Protein 6UNV (pdb70)

Foldseek 3Di:
DDDDDVRVVVLLQQLLQQLLQQAVCLAPDDFFAWGDFPPCSHVVRSVQGKTFRDWHAQFQVTWGGTWIAGPSQFAIETETEADPCVVVVQVPFAAWDCDVVLHPTWGVLVRSCVRCPPVVVVSVVVVCVVPVPGAYEYEHEQSRLSNRLVSVSNPVVPQAQYEYRYELYAFIAALVVQVDSQDDPRYYYEAEYEAQRCRNCPPPVVVGTWHHDFYFAFDDAAPDAGDPVRTDTRHDGRDCDHNVVHDDDHPVSRSCDDNHRSNDND

Sequence (266 aa):
RDVSQDLFDQLNLFEQYSAAAYCSANNEASAGTAISCSAGNCPLVQQAGATILYSFNNIGGDVTGFLALDSTNQLIVLSFRGSETLENWIADLADLVDASAICCEAHGFLSSWNSVASTLTSKISSAVNEHPSYKLVFTGHSLGAALATLGAVSLRESGYNIDLYNYGCPRVGNTALADFITTQSGGTNYRVTHSDDPVPKLPPRSFGYSQPSPEYWITSGNNVTVQPSDIEVIEGVDSTAGNDGTPAGLDIDAHRWYFGPISACS

Radius of gyration: 16.7 Å; Cα contacts (8 Å, |Δi|>4): 641; chains: 1; bounding box: 41×43×42 Å

Structure (mmCIF, N/CA/C/O backbone):
data_6UNV
#
_entry.id   6UNV
#
_cell.length_a   91.000
_cell.length_b   91.000
_cell.length_c   116.000
_cell.angle_alpha   90.000
_cell.angle_beta   90.000
_cell.angle_gamma   90.000
#
_symmetry.space_group_name_H-M   'I 41 2 2'
#
loop_
_atom_site.group_PDB
_atom_site.id
_atom_site.type_symbol
_atom_site.label_atom_id
_atom_site.label_alt_id
_atom_site.label_comp_id
_atom_site.label_asym_id
_atom_site.label_entity_id
_atom_site.label_seq_id
_atom_site.pdbx_PDB_ins_code
_atom_site.Cartn_x
_atom_site.Cartn_y
_atom_site.Cartn_z
_atom_site.occupancy
_atom_site.B_iso_or_equiv
_atom_site.auth_seq_id
_atom_site.auth_comp_id
_atom_site.auth_asym_id
_atom_site.auth_atom_id
_atom_site.pdbx_PDB_model_num
ATOM 1 N N . ARG A 1 31 ? -15.479 -20.962 -27.408 1.00 100.75 31 ARG A N 1
ATOM 2 C CA . ARG A 1 31 ? -16.005 -21.705 -28.547 1.00 105.92 31 ARG A CA 1
ATOM 3 C C . ARG A 1 31 ? -15.699 -23.195 -28.427 1.00 104.78 31 ARG A C 1
ATOM 4 O O . ARG A 1 31 ? -16.583 -24.036 -28.594 1.00 109.31 31 ARG A O 1
ATOM 12 N N . ASP A 1 32 ? -14.441 -23.515 -28.137 1.00 110.67 32 ASP A N 1
ATOM 13 C CA . ASP A 1 32 ? -13.966 -24.895 -28.055 1.00 109.35 32 ASP A CA 1
ATOM 14 C C . ASP A 1 32 ? -13.499 -25.155 -26.626 1.00 104.05 32 ASP A C 1
ATOM 15 O O . ASP A 1 32 ? -12.313 -25.030 -26.313 1.00 99.18 32 ASP A O 1
ATOM 20 N N . VAL A 1 33 ? -14.442 -25.518 -25.757 1.00 105.30 33 VAL A N 1
ATOM 21 C CA . VAL A 1 33 ? -14.137 -25.826 -24.362 1.00 101.14 33 VAL A CA 1
ATOM 22 C C . VAL A 1 33 ? -15.273 -26.654 -23.772 1.00 104.68 33 VAL A C 1
ATOM 23 O O . VAL A 1 33 ? -16.453 -26.342 -23.967 1.00 109.82 33 VAL A O 1
ATOM 27 N N . SER A 1 34 ? -14.924 -27.720 -23.058 1.00 101.64 34 SER A N 1
ATOM 28 C CA . SER A 1 34 ? -15.908 -28.624 -22.487 1.00 105.10 34 SER A CA 1
ATOM 29 C C . SER A 1 34 ? -16.252 -28.218 -21.056 1.00 103.37 34 SER A C 1
ATOM 30 O O . SER A 1 34 ? -15.626 -27.341 -20.458 1.00 99.13 34 SER A O 1
ATOM 33 N N . GLN A 1 35 ? -17.272 -28.883 -20.506 1.00 103.07 35 GLN A N 1
ATOM 34 C CA . GLN A 1 35 ? -17.701 -28.590 -19.142 1.00 102.44 35 GLN A CA 1
ATOM 35 C C . GLN A 1 35 ? -16.699 -29.111 -18.119 1.00 96.93 35 GLN A C 1
ATOM 36 O O . GLN A 1 35 ? -16.359 -28.407 -17.162 1.00 93.69 35 GLN A O 1
ATOM 42 N N . ASP A 1 36 ? -16.216 -30.342 -18.304 1.00 103.69 36 ASP A N 1
ATOM 43 C CA . ASP A 1 36 ? -15.273 -30.913 -17.347 1.00 98.88 36 ASP A CA 1
ATOM 44 C C . ASP A 1 36 ? -13.942 -30.170 -17.368 1.00 93.05 36 ASP A C 1
ATOM 45 O O . ASP A 1 36 ? -13.324 -29.966 -16.318 1.00 89.36 36 ASP A O 1
ATOM 50 N N . LEU A 1 37 ? -13.490 -29.742 -18.549 1.00 93.77 37 LEU A N 1
ATOM 51 C CA . LEU A 1 37 ? -12.263 -28.953 -18.621 1.00 89.00 37 LEU A CA 1
ATOM 52 C C . LEU A 1 37 ? -12.452 -27.588 -17.969 1.00 87.92 37 LEU A C 1
ATOM 53 O O . LEU A 1 37 ? -11.537 -27.070 -17.317 1.00 83.98 37 LEU A O 1
ATOM 58 N N . PHE A 1 38 ? -13.635 -26.992 -18.134 1.00 88.14 38 PHE A N 1
ATOM 59 C CA . PHE A 1 38 ? -13.955 -25.752 -17.433 1.00 88.03 38 PHE A CA 1
ATOM 60 C C . PHE A 1 38 ? -13.914 -25.950 -15.922 1.00 86.29 38 PHE A C 1
ATOM 61 O O . PHE A 1 38 ? -13.399 -25.099 -15.185 1.00 83.77 38 PHE A O 1
ATOM 69 N N . ASP A 1 39 ? -14.449 -27.076 -15.443 1.00 87.23 39 ASP A N 1
ATOM 70 C CA . ASP A 1 39 ? -14.407 -27.367 -14.015 1.00 86.06 39 ASP A CA 1
ATOM 71 C C . ASP A 1 39 ? -12.975 -27.577 -13.536 1.00 80.58 39 ASP A C 1
ATOM 72 O O . ASP A 1 39 ? -12.624 -27.176 -12.422 1.00 78.78 39 ASP A O 1
ATOM 77 N N . GLN A 1 40 ? -12.133 -28.201 -14.364 1.00 79.41 40 GLN A N 1
ATOM 78 C CA . GLN A 1 40 ? -10.721 -28.344 -14.015 1.00 74.86 40 GLN A CA 1
ATOM 79 C C . GLN A 1 40 ? -10.045 -26.981 -13.905 1.00 72.77 40 GLN A C 1
ATOM 80 O O . GLN A 1 40 ? -9.263 -26.734 -12.975 1.00 70.38 40 GLN A O 1
ATOM 86 N N . LEU A 1 41 ? -10.331 -26.087 -14.855 1.00 70.40 41 LEU A N 1
ATOM 87 C CA . LEU A 1 41 ? -9.781 -24.737 -14.797 1.00 69.10 41 LEU A CA 1
ATOM 88 C C . LEU A 1 41 ? -10.217 -24.020 -13.526 1.00 69.98 41 LEU A C 1
ATOM 89 O O . LEU A 1 41 ? -9.407 -23.356 -12.869 1.00 68.13 41 LEU A O 1
ATOM 94 N N . ASN A 1 42 ? -11.496 -24.146 -13.162 1.00 70.32 42 ASN A N 1
ATOM 95 C CA . ASN A 1 42 ? -11.979 -23.525 -11.932 1.00 71.92 42 ASN A CA 1
ATOM 96 C C . ASN A 1 42 ? -11.307 -24.131 -10.705 1.00 69.76 42 ASN A C 1
ATOM 97 O O . ASN A 1 42 ? -10.958 -23.415 -9.759 1.00 70.59 42 ASN A O 1
ATOM 102 N N . LEU A 1 43 ? -11.117 -25.453 -10.704 1.00 68.20 43 LEU A N 1
ATOM 103 C CA . LEU A 1 43 ? -10.450 -26.113 -9.587 1.00 67.36 43 LEU A CA 1
ATOM 104 C C . LEU A 1 43 ? -9.035 -25.585 -9.402 1.00 65.70 43 LEU A C 1
ATOM 105 O O . LEU A 1 43 ? -8.614 -25.287 -8.278 1.00 68.21 43 LEU A O 1
ATOM 110 N N . PHE A 1 44 ? -8.285 -25.450 -10.493 1.00 64.38 44 PHE A N 1
ATOM 111 C CA . PHE A 1 44 ? -6.906 -24.997 -10.348 1.00 63.03 44 PHE A CA 1
ATOM 112 C C . PHE A 1 44 ? -6.817 -23.498 -10.076 1.00 64.83 44 PHE A C 1
ATOM 113 O O . PHE A 1 44 ? -5.886 -23.053 -9.392 1.00 65.70 44 PHE A O 1
ATOM 121 N N . GLU A 1 45 ? -7.783 -22.706 -10.551 1.00 58.77 45 GLU A N 1
ATOM 122 C CA . GLU A 1 45 ? -7.814 -21.308 -10.136 1.00 61.22 45 GLU A CA 1
ATOM 123 C C . GLU A 1 45 ? -8.131 -21.189 -8.651 1.00 65.99 45 GLU A C 1
ATOM 124 O O . GLU A 1 45 ? -7.595 -20.305 -7.975 1.00 68.40 45 GLU A O 1
ATOM 130 N N . GLN A 1 46 ? -8.972 -22.080 -8.118 1.00 62.36 46 GLN A N 1
ATOM 131 C CA . GLN A 1 46 ? -9.237 -22.062 -6.684 1.00 67.44 46 GLN A CA 1
ATOM 132 C C . GLN A 1 46 ? -8.038 -22.561 -5.892 1.00 68.03 46 GLN A C 1
ATOM 133 O O . GLN A 1 46 ? -7.820 -22.119 -4.762 1.00 71.72 46 GLN A O 1
ATOM 139 N N . TYR A 1 47 ? -7.246 -23.466 -6.468 1.00 65.01 47 TYR A N 1
ATOM 140 C CA . TYR A 1 47 ? -5.955 -23.805 -5.873 1.00 64.31 47 TYR A CA 1
ATOM 141 C C . TYR A 1 47 ? -5.057 -22.574 -5.787 1.00 63.68 47 TYR A C 1
ATOM 142 O O . TYR A 1 47 ? -4.480 -22.277 -4.732 1.00 65.46 47 TYR A O 1
ATOM 151 N N . SER A 1 48 ? -4.931 -21.844 -6.899 1.00 63.85 48 SER A N 1
ATOM 152 C CA . SER A 1 48 ? -4.111 -20.636 -6.907 1.00 63.60 48 SER A CA 1
ATOM 153 C C . SER A 1 48 ? -4.636 -19.592 -5.928 1.00 68.67 48 SER A C 1
ATOM 154 O O . SER A 1 48 ? -3.850 -18.841 -5.339 1.00 69.73 48 SER A O 1
ATOM 157 N N . ALA A 1 49 ? -5.957 -19.526 -5.749 1.00 64.92 49 ALA A N 1
ATOM 158 C CA . ALA A 1 49 ? -6.531 -18.619 -4.760 1.00 70.02 49 ALA A CA 1
ATOM 159 C C . ALA A 1 49 ? -6.233 -19.088 -3.341 1.00 72.94 49 ALA A C 1
ATOM 160 O O . ALA A 1 49 ? -5.970 -18.269 -2.453 1.00 76.01 49 ALA A O 1
ATOM 162 N N . ALA A 1 50 ? -6.274 -20.401 -3.106 1.00 68.96 50 ALA A N 1
ATOM 163 C CA . ALA A 1 50 ? -5.918 -20.936 -1.797 1.00 70.18 50 ALA A CA 1
ATOM 164 C C . ALA A 1 50 ? -4.454 -20.691 -1.478 1.00 68.90 50 ALA A C 1
ATOM 165 O O . ALA A 1 50 ? -4.073 -20.656 -0.303 1.00 71.13 50 ALA A O 1
ATOM 167 N N . ALA A 1 51 ? -3.620 -20.523 -2.505 1.00 67.28 51 ALA A N 1
ATOM 168 C CA . ALA A 1 51 ? -2.242 -20.111 -2.266 1.00 65.89 51 ALA A CA 1
ATOM 169 C C . ALA A 1 51 ? -2.160 -18.741 -1.601 1.00 69.96 51 ALA A C 1
ATOM 170 O O . ALA A 1 51 ? -1.138 -18.427 -0.982 1.00 69.68 51 ALA A O 1
ATOM 172 N N . TYR A 1 52 ? -3.214 -17.924 -1.702 1.00 70.31 52 TYR A N 1
ATOM 173 C CA . TYR A 1 52 ? -3.211 -16.612 -1.063 1.00 73.27 52 TYR A CA 1
ATOM 174 C C . TYR A 1 52 ? -3.574 -16.682 0.415 1.00 76.53 52 TYR A C 1
ATOM 175 O O . TYR A 1 52 ? -3.122 -15.838 1.196 1.00 77.65 52 TYR A O 1
ATOM 184 N N . CYS A 1 53 ? -4.382 -17.663 0.812 1.00 73.97 53 CYS A N 1
ATOM 185 C CA . CYS A 1 53 ? -4.816 -17.773 2.200 1.00 77.19 53 CYS A CA 1
ATOM 186 C C . CYS A 1 53 ? -3.621 -17.960 3.125 1.00 76.47 53 CYS A C 1
ATOM 187 O O . CYS A 1 53 ? -2.870 -18.932 2.997 1.00 73.89 53 CYS A O 1
ATOM 190 N N . SER A 1 54 ? -3.449 -17.024 4.064 1.00 80.50 54 SER A N 1
ATOM 191 C CA . SER A 1 54 ? -2.352 -17.116 5.021 1.00 82.12 54 SER A CA 1
ATOM 192 C C . SER A 1 54 ? -2.481 -18.332 5.928 1.00 82.12 54 SER A C 1
ATOM 193 O O . SER A 1 54 ? -1.477 -18.778 6.495 1.00 82.26 54 SER A O 1
ATOM 196 N N . ALA A 1 55 ? -3.691 -18.874 6.083 1.00 82.19 55 ALA A N 1
ATOM 197 C CA . ALA A 1 55 ? -3.854 -20.105 6.848 1.00 82.86 55 ALA A CA 1
ATOM 198 C C . ALA A 1 55 ? -3.264 -21.295 6.104 1.00 78.90 55 ALA A C 1
ATOM 199 O O . ALA A 1 55 ? -2.676 -22.191 6.721 1.00 78.13 55 ALA A O 1
ATOM 201 N N . ASN A 1 56 ? -3.410 -21.322 4.777 1.00 82.95 56 ASN A N 1
ATOM 202 C CA . ASN A 1 56 ? -2.823 -22.383 3.968 1.00 79.22 56 ASN A CA 1
ATOM 203 C C . ASN A 1 56 ? -1.320 -22.220 3.784 1.00 75.46 56 ASN A C 1
ATOM 204 O O . ASN A 1 56 ? -0.648 -23.185 3.406 1.00 71.85 56 ASN A O 1
ATOM 209 N N . ASN A 1 57 ? -0.781 -21.029 4.036 1.00 83.52 57 ASN A N 1
ATOM 210 C CA . ASN A 1 57 ? 0.652 -20.790 3.942 1.00 80.54 57 ASN A CA 1
ATOM 211 C C . ASN A 1 57 ? 1.307 -20.991 5.302 1.00 82.30 57 ASN A C 1
ATOM 212 O O . ASN A 1 57 ? 0.753 -20.604 6.335 1.00 86.10 57 ASN A O 1
ATOM 217 N N . GLU A 1 58 ? 2.494 -21.602 5.289 1.00 85.65 58 GLU A N 1
ATOM 218 C CA . GLU A 1 58 ? 3.248 -21.925 6.502 1.00 87.35 58 GLU A CA 1
ATOM 219 C C . GLU A 1 58 ? 2.416 -22.754 7.481 1.00 89.55 58 GLU A C 1
ATOM 220 O O . GLU A 1 58 ? 2.604 -22.677 8.697 1.00 92.53 58 GLU A O 1
ATOM 226 N N . ALA A 1 59 ? 1.493 -23.556 6.958 1.00 84.42 59 ALA A N 1
ATOM 227 C CA . ALA A 1 59 ? 0.675 -24.436 7.777 1.00 86.36 59 ALA A CA 1
ATOM 228 C C . ALA A 1 59 ? 1.386 -25.764 8.000 1.00 84.00 59 ALA A C 1
ATOM 229 O O . ALA A 1 59 ? 2.141 -26.237 7.146 1.00 80.21 59 ALA A O 1
ATOM 231 N N . SER A 1 60 ? 1.136 -26.364 9.162 1.00 80.62 60 SER A N 1
ATOM 232 C CA . SER A 1 60 ? 1.752 -27.645 9.478 1.00 78.90 60 SER A CA 1
ATOM 233 C C . SER A 1 60 ? 1.258 -28.720 8.519 1.00 76.00 60 SER A C 1
ATOM 234 O O . SER A 1 60 ? 0.075 -28.773 8.171 1.00 77.15 60 SER A O 1
ATOM 237 N N . ALA A 1 61 ? 2.183 -29.573 8.083 1.00 72.83 61 ALA A N 1
ATOM 238 C CA . ALA A 1 61 ? 1.845 -30.631 7.142 1.00 69.65 61 ALA A CA 1
ATOM 239 C C . ALA A 1 61 ? 0.832 -31.592 7.752 1.00 72.00 61 ALA A C 1
ATOM 240 O O . ALA A 1 61 ? 0.960 -32.009 8.907 1.00 74.19 61 ALA A O 1
ATOM 242 N N . GLY A 1 62 ? -0.181 -31.943 6.964 1.00 65.86 62 GLY A N 1
ATOM 243 C CA . GLY A 1 62 ? -1.273 -32.783 7.406 1.00 67.32 62 GLY A CA 1
ATOM 244 C C . GLY A 1 62 ? -2.586 -32.050 7.566 1.00 69.07 62 GLY A C 1
ATOM 245 O O . GLY A 1 62 ? -3.641 -32.696 7.607 1.00 70.14 62 GLY A O 1
ATOM 246 N N . THR A 1 63 ? -2.553 -30.724 7.656 1.00 73.15 63 THR A N 1
ATOM 247 C CA . THR A 1 63 ? -3.770 -29.938 7.787 1.00 76.43 63 THR A CA 1
ATOM 248 C C . THR A 1 63 ? -4.458 -29.792 6.436 1.00 75.30 63 THR A C 1
ATOM 249 O O . THR A 1 63 ? -3.802 -29.638 5.402 1.00 72.31 63 THR A O 1
ATOM 253 N N . ALA A 1 64 ? -5.787 -29.843 6.450 1.00 75.71 64 ALA A N 1
ATOM 254 C CA . ALA A 1 64 ? -6.556 -29.727 5.223 1.00 74.91 64 ALA A CA 1
ATOM 255 C C . ALA A 1 64 ? -6.536 -28.287 4.713 1.00 76.26 64 ALA A C 1
ATOM 256 O O . ALA A 1 64 ? -6.168 -27.347 5.424 1.00 78.32 64 ALA A O 1
ATOM 258 N N . ILE A 1 65 ? -6.946 -28.120 3.459 1.00 77.35 65 ILE A N 1
ATOM 259 C CA . ILE A 1 65 ? -6.965 -26.814 2.811 1.00 78.14 65 ILE A CA 1
ATOM 260 C C . ILE A 1 65 ? -8.284 -26.122 3.125 1.00 83.02 65 ILE A C 1
ATOM 261 O O . ILE A 1 65 ? -9.362 -26.684 2.901 1.00 84.44 65 ILE A O 1
ATOM 266 N N . SER A 1 66 ? -8.198 -24.897 3.639 1.00 84.86 66 SER A N 1
ATOM 267 C CA . SER A 1 66 ? -9.366 -24.087 3.948 1.00 89.62 66 SER A CA 1
ATOM 268 C C . SER A 1 66 ? -9.178 -22.694 3.366 1.00 89.40 66 SER A C 1
ATOM 269 O O . SER A 1 66 ? -8.058 -22.175 3.327 1.00 86.98 66 SER A O 1
ATOM 272 N N . CYS A 1 67 ? -10.275 -22.094 2.910 1.00 91.85 67 CYS A N 1
ATOM 273 C CA . CYS A 1 67 ? -10.255 -20.764 2.319 1.00 91.29 67 CYS A CA 1
ATOM 274 C C . CYS A 1 67 ? -11.217 -19.852 3.063 1.00 95.63 67 CYS A C 1
ATOM 275 O O . CYS A 1 67 ? -12.397 -20.183 3.221 1.00 97.68 67 CYS A O 1
ATOM 278 N N . SER A 1 68 ? -10.710 -18.707 3.512 1.00 88.44 68 SER A N 1
ATOM 279 C CA . SER A 1 68 ? -11.570 -17.688 4.096 1.00 94.23 68 SER A CA 1
ATOM 280 C C . SER A 1 68 ? -12.472 -17.092 3.023 1.00 95.26 68 SER A C 1
ATOM 281 O O . SER A 1 68 ? -12.050 -16.881 1.882 1.00 91.69 68 SER A O 1
ATOM 284 N N . ALA A 1 69 ? -13.723 -16.823 3.401 1.00 108.96 69 ALA A N 1
ATOM 285 C CA . ALA A 1 69 ? -14.751 -16.347 2.472 1.00 107.20 69 ALA A CA 1
ATOM 286 C C . ALA A 1 69 ? -14.924 -17.309 1.300 1.00 103.40 69 ALA A C 1
ATOM 287 O O . ALA A 1 69 ? -15.028 -16.889 0.146 1.00 100.23 69 ALA A O 1
ATOM 289 N N . GLY A 1 70 ? -14.948 -18.608 1.602 1.00 100.81 70 GLY A N 1
ATOM 290 C CA . GLY A 1 70 ? -15.137 -19.647 0.605 1.00 97.09 70 GLY A CA 1
ATOM 291 C C . GLY A 1 70 ? -14.409 -19.386 -0.696 1.00 93.37 70 GLY A C 1
ATOM 292 O O . GLY A 1 70 ? -14.997 -19.484 -1.777 1.00 89.85 70 GLY A O 1
ATOM 293 N N . ASN A 1 71 ? -13.131 -19.014 -0.599 1.00 92.71 71 ASN A N 1
ATOM 294 C CA . ASN A 1 71 ? -12.371 -18.667 -1.792 1.00 88.76 71 ASN A CA 1
ATOM 295 C C . ASN A 1 71 ? -12.043 -19.889 -2.637 1.00 84.68 71 ASN A C 1
ATOM 296 O O . ASN A 1 71 ? -11.698 -19.738 -3.814 1.00 80.30 71 ASN A O 1
ATOM 301 N N . CYS A 1 72 ? -12.153 -21.090 -2.072 1.00 82.29 72 CYS A N 1
ATOM 302 C CA . CYS A 1 72 ? -11.856 -22.300 -2.824 1.00 78.26 72 CYS A CA 1
ATOM 303 C C . CYS A 1 72 ? -12.692 -23.482 -2.339 1.00 80.35 72 CYS A C 1
ATOM 304 O O . CYS A 1 72 ? -12.133 -24.517 -1.954 1.00 78.63 72 CYS A O 1
ATOM 307 N N . PRO A 1 73 ? -14.027 -23.393 -2.368 1.00 87.64 73 PRO A N 1
ATOM 308 C CA . PRO A 1 73 ? -14.835 -24.499 -1.832 1.00 87.79 73 PRO A CA 1
ATOM 309 C C . PRO A 1 73 ? -14.770 -25.763 -2.671 1.00 82.79 73 PRO A C 1
ATOM 310 O O . PRO A 1 73 ? -15.139 -26.834 -2.172 1.00 82.67 73 PRO A O 1
ATOM 314 N N . LEU A 1 74 ? -14.308 -25.680 -3.921 1.00 80.09 74 LEU A N 1
ATOM 315 C CA . LEU A 1 74 ? -14.238 -26.862 -4.772 1.00 78.65 74 LEU A CA 1
ATOM 316 C C . LEU A 1 74 ? -13.075 -27.771 -4.397 1.00 74.69 74 LEU A C 1
ATOM 317 O O . LEU A 1 74 ? -13.135 -28.981 -4.647 1.00 74.60 74 LEU A O 1
ATOM 322 N N . VAL A 1 75 ? -12.016 -27.219 -3.808 1.00 76.48 75 VAL A N 1
ATOM 323 C CA . VAL A 1 75 ? -10.891 -28.021 -3.340 1.00 73.35 75 VAL A CA 1
ATOM 324 C C . VAL A 1 75 ? -11.020 -28.216 -1.835 1.00 75.33 75 VAL A C 1
ATOM 325 O O . VAL A 1 75 ? -10.629 -29.258 -1.295 1.00 74.65 75 VAL A O 1
ATOM 329 N N . GLN A 1 76 ? -11.581 -27.216 -1.147 1.00 77.74 76 GLN A N 1
ATOM 330 C CA . GLN A 1 76 ? -11.841 -27.361 0.281 1.00 82.41 76 GLN A CA 1
ATOM 331 C C . GLN A 1 76 ? -12.777 -28.529 0.555 1.00 80.06 76 GLN A C 1
ATOM 332 O O . GLN A 1 76 ? -12.659 -29.192 1.592 1.00 81.51 76 GLN A O 1
ATOM 338 N N . GLN A 1 77 ? -13.702 -28.799 -0.362 1.00 81.21 77 GLN A N 1
ATOM 339 C CA . GLN A 1 77 ? -14.580 -29.955 -0.268 1.00 79.60 77 GLN A CA 1
ATOM 340 C C . GLN A 1 77 ? -14.045 -31.156 -1.038 1.00 76.24 77 GLN A C 1
ATOM 341 O O . GLN A 1 77 ? -14.701 -32.203 -1.060 1.00 78.88 77 GLN A O 1
ATOM 347 N N . ALA A 1 78 ? -12.876 -31.029 -1.665 1.00 79.51 78 ALA A N 1
ATOM 348 C CA . ALA A 1 78 ? -12.228 -32.141 -2.346 1.00 76.94 78 ALA A CA 1
ATOM 349 C C . ALA A 1 78 ? -11.271 -32.912 -1.448 1.00 75.08 78 ALA A C 1
ATOM 350 O O . ALA A 1 78 ? -10.726 -33.932 -1.881 1.00 73.47 78 ALA A O 1
ATOM 352 N N . GLY A 1 79 ? -11.046 -32.451 -0.220 1.00 76.13 79 GLY A N 1
ATOM 353 C CA . GLY A 1 79 ? -10.210 -33.189 0.705 1.00 76.57 79 GLY A CA 1
ATOM 354 C C . GLY A 1 79 ? -8.724 -33.071 0.465 1.00 74.56 79 GLY A C 1
ATOM 355 O O . GLY A 1 79 ? -7.978 -34.002 0.782 1.00 72.87 79 GLY A O 1
ATOM 356 N N . ALA A 1 80 ? -8.266 -31.948 -0.079 1.00 70.21 80 ALA A N 1
ATOM 357 C CA . ALA A 1 80 ? -6.848 -31.763 -0.344 1.00 66.78 80 ALA A CA 1
ATOM 358 C C . ALA A 1 80 ? -6.099 -31.486 0.952 1.00 67.73 80 ALA A C 1
ATOM 359 O O . ALA A 1 80 ? -6.448 -30.566 1.700 1.00 71.35 80 ALA A O 1
ATOM 361 N N . THR A 1 81 ? -5.065 -32.280 1.210 1.00 69.59 81 THR A N 1
ATOM 362 C CA . THR A 1 81 ? -4.249 -32.151 2.407 1.00 71.10 81 THR A CA 1
ATOM 363 C C . THR A 1 81 ? -2.953 -31.421 2.075 1.00 68.62 81 THR A C 1
ATOM 364 O O . THR A 1 81 ? -2.350 -31.652 1.023 1.00 64.47 81 THR A O 1
ATOM 368 N N . ILE A 1 82 ? -2.536 -30.531 2.973 1.00 65.24 82 ILE A N 1
ATOM 369 C CA . ILE A 1 82 ? -1.285 -29.805 2.793 1.00 64.16 82 ILE A CA 1
ATOM 370 C C . ILE A 1 82 ? -0.120 -30.753 3.044 1.00 63.59 82 ILE A C 1
ATOM 371 O O . ILE A 1 82 ? 0.040 -31.286 4.148 1.00 65.56 82 ILE A O 1
ATOM 376 N N . LEU A 1 83 ? 0.698 -30.974 2.015 1.00 70.48 83 LEU A N 1
ATOM 377 C CA . LEU A 1 83 ? 1.927 -31.738 2.204 1.00 68.00 83 LEU A CA 1
ATOM 378 C C . LEU A 1 83 ? 3.063 -30.839 2.673 1.00 68.26 83 LEU A C 1
ATOM 379 O O . LEU A 1 83 ? 3.874 -31.241 3.513 1.00 69.13 83 LEU A O 1
ATOM 384 N N . TYR A 1 84 ? 3.131 -29.622 2.142 1.00 72.36 84 TYR A N 1
ATOM 385 C CA . TYR A 1 84 ? 4.105 -28.638 2.589 1.00 73.47 84 TYR A CA 1
ATOM 386 C C . TYR A 1 84 ? 3.557 -27.251 2.297 1.00 75.18 84 TYR A C 1
ATOM 387 O O . TYR A 1 84 ? 2.865 -27.042 1.300 1.00 73.77 84 TYR A O 1
ATOM 396 N N . SER A 1 85 ? 3.861 -26.308 3.183 1.00 73.55 85 SER A N 1
ATOM 397 C CA . SER A 1 85 ? 3.436 -24.922 3.026 1.00 75.69 85 SER A CA 1
ATOM 398 C C . SER A 1 85 ? 4.642 -24.021 3.228 1.00 76.30 85 SER A C 1
ATOM 399 O O . SER A 1 85 ? 5.295 -24.082 4.276 1.00 78.45 85 SER A O 1
ATOM 402 N N . PHE A 1 86 ? 4.936 -23.187 2.234 1.00 77.54 86 PHE A N 1
ATOM 403 C CA . PHE A 1 86 ? 6.108 -22.328 2.266 1.00 78.02 86 PHE A CA 1
ATOM 404 C C . PHE A 1 86 ? 5.682 -20.869 2.190 1.00 80.31 86 PHE A C 1
ATOM 405 O O . PHE A 1 86 ? 4.727 -20.526 1.486 1.00 79.58 86 PHE A O 1
ATOM 413 N N . ASN A 1 87 ? 6.393 -20.017 2.927 1.00 79.15 87 ASN A N 1
ATOM 414 C CA . ASN A 1 87 ? 6.078 -18.596 3.007 1.00 81.46 87 ASN A CA 1
ATOM 415 C C . ASN A 1 87 ? 7.379 -1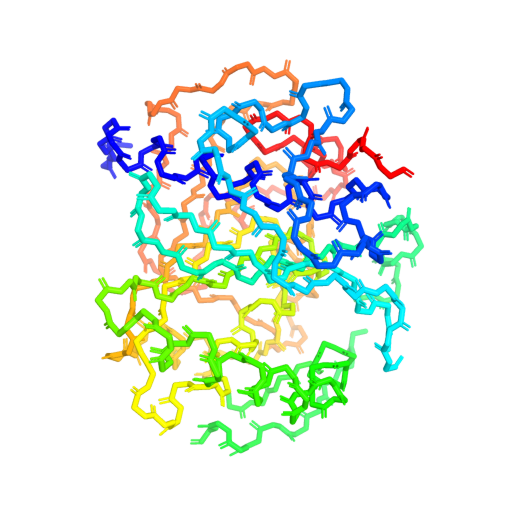7.812 3.081 1.00 82.38 87 ASN A C 1
ATOM 416 O O . ASN A 1 87 ? 8.155 -17.991 4.024 1.00 85.26 87 ASN A O 1
ATOM 421 N N . ASN A 1 88 ? 7.616 -16.956 2.083 1.00 84.30 88 ASN A N 1
ATOM 422 C CA . ASN A 1 88 ? 8.792 -16.090 2.027 1.00 88.08 88 ASN A CA 1
ATOM 423 C C . ASN A 1 88 ? 10.094 -16.886 2.010 1.00 88.60 88 ASN A C 1
ATOM 424 O O . ASN A 1 88 ? 10.737 -17.051 3.052 1.00 92.43 88 ASN A O 1
ATOM 429 N N . ILE A 1 89 ? 10.494 -17.374 0.835 1.00 87.90 89 ILE A N 1
ATOM 430 C CA . ILE A 1 89 ? 11.757 -18.089 0.663 1.00 88.83 89 ILE A CA 1
ATOM 431 C C . ILE A 1 89 ? 12.431 -17.576 -0.601 1.00 88.95 89 ILE A C 1
ATOM 432 O O . ILE A 1 89 ? 11.782 -17.437 -1.643 1.00 85.51 89 ILE A O 1
ATOM 437 N N . GLY A 1 90 ? 13.728 -17.298 -0.514 1.00 91.76 90 GLY A N 1
ATOM 438 C CA . GLY A 1 90 ? 14.494 -16.890 -1.678 1.00 92.63 90 GLY A CA 1
ATOM 439 C C . GLY A 1 90 ? 14.660 -15.391 -1.817 1.00 96.57 90 GLY A C 1
ATOM 440 O O . GLY A 1 90 ? 13.872 -14.616 -1.277 1.00 97.29 90 GLY A O 1
ATOM 441 N N . GLY A 1 92 ? 13.035 -13.588 -3.927 1.00 87.49 92 GLY A N 1
ATOM 442 C CA . GLY A 1 92 ? 11.715 -12.986 -3.921 1.00 85.60 92 GLY A CA 1
ATOM 443 C C . GLY A 1 92 ? 10.790 -13.598 -2.889 1.00 83.61 92 GLY A C 1
ATOM 444 O O . GLY A 1 92 ? 11.229 -14.345 -2.016 1.00 84.38 92 GLY A O 1
ATOM 445 N N . ASP A 1 93 ? 9.498 -13.286 -2.990 1.00 86.61 93 ASP A N 1
ATOM 446 C CA . ASP A 1 93 ? 8.505 -13.771 -2.033 1.00 85.35 93 ASP A CA 1
ATOM 447 C C . ASP A 1 93 ? 7.854 -15.027 -2.606 1.00 79.96 93 ASP A C 1
ATOM 448 O O . ASP A 1 93 ? 6.765 -14.996 -3.180 1.00 77.81 93 ASP A O 1
ATOM 453 N N . VAL A 1 94 ? 8.547 -16.152 -2.444 1.00 79.14 94 VAL A N 1
ATOM 454 C CA . VAL A 1 94 ? 8.021 -17.449 -2.858 1.00 74.66 94 VAL A CA 1
ATOM 455 C C . VAL A 1 94 ? 7.110 -17.961 -1.748 1.00 74.20 94 VAL A C 1
ATOM 456 O O . VAL A 1 94 ? 7.575 -18.313 -0.661 1.00 76.25 94 VAL A O 1
ATOM 460 N N . THR A 1 95 ? 5.811 -18.003 -2.020 1.00 72.64 95 THR A N 1
ATOM 461 C CA . THR A 1 95 ? 4.828 -18.435 -1.040 1.00 74.83 95 THR A CA 1
ATOM 462 C C . THR A 1 95 ? 3.780 -19.288 -1.737 1.00 72.93 95 THR A C 1
ATOM 463 O O . THR A 1 95 ? 3.371 -18.986 -2.862 1.00 71.23 95 THR A O 1
ATOM 467 N N . GLY A 1 96 ? 3.366 -20.360 -1.074 1.00 69.40 96 GLY A N 1
ATOM 468 C CA . GLY A 1 96 ? 2.377 -21.256 -1.642 1.00 68.00 96 GLY A CA 1
ATOM 469 C C . GLY A 1 96 ? 2.371 -22.576 -0.892 1.00 67.91 96 GLY A C 1
ATOM 470 O O . GLY A 1 96 ? 2.839 -22.664 0.244 1.00 70.22 96 GLY A O 1
ATOM 471 N N . PHE A 1 97 ? 1.838 -23.598 -1.560 1.00 59.53 97 PHE A N 1
ATOM 472 C CA . PHE A 1 97 ? 1.748 -24.902 -0.923 1.00 59.45 97 PHE A CA 1
ATOM 473 C C . PHE A 1 97 ? 1.827 -26.019 -1.953 1.00 55.55 97 PHE A C 1
ATOM 474 O O . PHE A 1 97 ? 1.359 -25.884 -3.088 1.00 53.90 97 PHE A O 1
ATOM 482 N N . LEU A 1 98 ? 2.434 -27.123 -1.532 1.00 59.59 98 LEU A N 1
ATOM 483 C CA . LEU A 1 98 ? 2.353 -28.399 -2.224 1.00 56.64 98 LEU A CA 1
ATOM 484 C C . LEU A 1 98 ? 1.343 -29.265 -1.484 1.00 59.21 98 LEU A C 1
ATOM 485 O O . LEU A 1 98 ? 1.519 -29.546 -0.293 1.00 61.48 98 LEU A O 1
ATOM 490 N N . ALA A 1 99 ? 0.291 -29.682 -2.185 1.00 55.35 99 ALA A N 1
ATOM 491 C CA . ALA A 1 99 ? -0.813 -30.412 -1.586 1.00 56.68 99 ALA A CA 1
ATOM 492 C C . ALA A 1 99 ? -1.137 -31.649 -2.412 1.00 55.64 99 ALA A C 1
ATOM 493 O O . ALA A 1 99 ? -0.816 -31.736 -3.601 1.00 54.31 99 ALA A O 1
ATOM 495 N N . LEU A 1 100 ? -1.779 -32.609 -1.754 1.00 60.16 100 LEU A N 1
ATOM 496 C CA . LEU A 1 100 ? -2.231 -33.848 -2.371 1.00 59.08 100 LEU A CA 1
ATOM 497 C C . LEU A 1 100 ? -3.747 -33.819 -2.492 1.00 61.08 100 LEU A C 1
ATOM 498 O O . LEU A 1 100 ? -4.434 -33.281 -1.619 1.00 64.13 100 LEU A O 1
ATOM 503 N N . ASP A 1 101 ? -4.273 -34.406 -3.567 1.00 65.12 101 ASP A N 1
ATOM 504 C CA . ASP A 1 101 ? -5.714 -34.428 -3.814 1.00 66.35 101 ASP A CA 1
ATOM 505 C C . ASP A 1 101 ? -6.070 -35.837 -4.275 1.00 65.87 101 ASP A C 1
ATOM 506 O O . ASP A 1 101 ? -5.923 -36.164 -5.456 1.00 64.23 101 ASP A O 1
ATOM 511 N N . SER A 1 102 ? -6.531 -36.667 -3.343 1.00 64.24 102 SER A N 1
ATOM 512 C CA . SER A 1 102 ? -6.891 -38.040 -3.662 1.00 66.66 102 SER A CA 1
ATOM 513 C C . SER A 1 102 ? -8.308 -38.175 -4.203 1.00 71.58 102 SER A C 1
ATOM 514 O O . SER A 1 102 ? -8.656 -39.240 -4.724 1.00 74.30 102 SER A O 1
ATOM 517 N N . THR A 1 103 ? -9.131 -37.131 -4.090 1.00 72.98 103 THR A N 1
ATOM 518 C CA . THR A 1 103 ? -10.440 -37.158 -4.734 1.00 76.98 103 THR A CA 1
ATOM 519 C C . THR A 1 103 ? -10.305 -37.018 -6.246 1.00 77.80 103 THR A C 1
ATOM 520 O O . THR A 1 103 ? -11.064 -37.631 -7.005 1.00 81.94 103 THR A O 1
ATOM 524 N N . ASN A 1 104 ? -9.341 -36.216 -6.698 1.00 72.86 104 ASN A N 1
ATOM 525 C CA . ASN A 1 104 ? -9.027 -36.076 -8.111 1.00 72.54 104 ASN A CA 1
ATOM 526 C C . ASN A 1 104 ? -7.706 -36.734 -8.484 1.00 68.91 104 ASN A C 1
ATOM 527 O O . ASN A 1 104 ? -7.367 -36.777 -9.672 1.00 68.69 104 ASN A O 1
ATOM 532 N N . GLN A 1 105 ? -6.958 -37.243 -7.502 1.00 72.66 105 GLN A N 1
ATOM 533 C CA . GLN A 1 105 ? -5.720 -37.996 -7.714 1.00 69.21 105 GLN A CA 1
ATOM 534 C C . GLN A 1 105 ? -4.681 -37.156 -8.467 1.00 66.73 105 GLN A C 1
ATOM 535 O O . GLN A 1 105 ? -4.370 -37.390 -9.637 1.00 66.63 105 GLN A O 1
ATOM 541 N N . LEU A 1 106 ? -4.138 -36.173 -7.752 1.00 62.55 106 LEU A N 1
ATOM 542 C CA . LEU A 1 106 ? -3.085 -35.340 -8.320 1.00 60.07 106 LEU A CA 1
ATOM 543 C C . LEU A 1 106 ? -2.388 -34.563 -7.209 1.00 57.49 106 LEU A C 1
ATOM 544 O O . LEU A 1 106 ? -2.966 -34.287 -6.153 1.00 59.49 106 LEU A O 1
ATOM 549 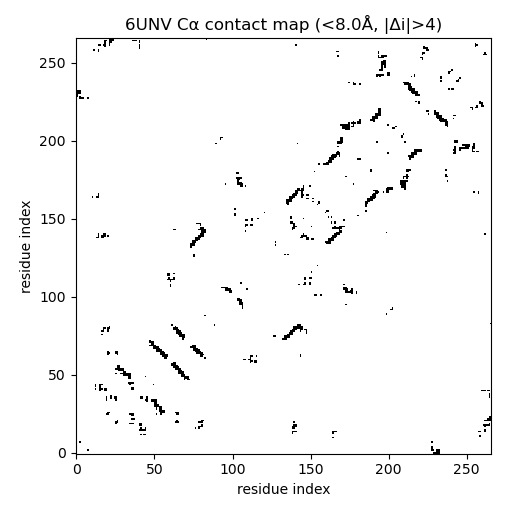N N . ILE A 1 107 ? -1.130 -34.219 -7.471 1.00 55.73 107 ILE A N 1
ATOM 550 C CA . ILE A 1 107 ? -0.290 -33.448 -6.561 1.00 54.27 107 ILE A CA 1
ATOM 551 C C . ILE A 1 107 ? -0.127 -32.054 -7.152 1.00 55.21 107 ILE A C 1
ATOM 552 O O . ILE A 1 107 ? 0.411 -31.903 -8.257 1.00 53.85 107 ILE A O 1
ATOM 557 N N . VAL A 1 108 ? -0.573 -31.035 -6.417 1.00 48.22 108 VAL A N 1
ATOM 558 C CA . VAL A 1 108 ? -0.601 -29.657 -6.899 1.00 48.79 108 VAL A CA 1
ATOM 559 C C . VAL A 1 108 ? 0.429 -28.837 -6.137 1.00 46.45 108 VAL A C 1
ATOM 560 O O . VAL A 1 108 ? 0.398 -28.781 -4.903 1.00 45.62 108 VAL A O 1
ATOM 564 N N . LEU A 1 109 ? 1.318 -28.176 -6.871 1.00 53.68 109 LEU A N 1
ATOM 565 C CA . LEU A 1 109 ? 2.202 -27.161 -6.308 1.00 53.16 109 LEU A CA 1
ATOM 566 C C . LEU A 1 109 ? 1.684 -25.806 -6.772 1.00 56.45 109 LEU A C 1
ATOM 567 O O . LEU A 1 109 ? 1.849 -25.440 -7.941 1.00 55.94 109 LEU A O 1
ATOM 572 N N . SER A 1 110 ? 1.042 -25.071 -5.868 1.00 51.52 110 SER A N 1
ATOM 573 C CA . SER A 1 110 ? 0.464 -23.774 -6.187 1.00 54.65 110 SER A CA 1
ATOM 574 C C . SER A 1 110 ? 1.297 -22.674 -5.546 1.00 54.21 110 SER A C 1
ATOM 575 O O . SER A 1 110 ? 1.591 -22.727 -4.345 1.00 53.54 110 SER A O 1
ATOM 578 N N . PHE A 1 111 ? 1.679 -21.693 -6.356 1.00 59.14 111 PHE A N 1
ATOM 579 C CA . PHE A 1 111 ? 2.408 -20.518 -5.906 1.00 59.12 111 PHE A CA 1
ATOM 580 C C . PHE A 1 111 ? 1.459 -19.337 -5.743 1.00 63.80 111 PHE A C 1
ATOM 581 O O . PHE A 1 111 ? 0.481 -19.194 -6.481 1.00 66.49 111 PHE A O 1
ATOM 589 N N . ARG A 1 112 ? 1.760 -18.489 -4.767 1.00 68.50 112 ARG A N 1
ATOM 590 C CA . ARG A 1 112 ? 0.991 -17.277 -4.532 1.00 72.21 112 ARG A CA 1
ATOM 591 C C . ARG A 1 112 ? 1.629 -16.107 -5.270 1.00 71.69 112 ARG A C 1
ATOM 592 O O . ARG A 1 112 ? 2.837 -16.090 -5.520 1.00 68.21 112 ARG A O 1
ATOM 600 N N . GLY A 1 113 ? 0.802 -15.127 -5.625 1.00 68.35 113 GLY A N 1
ATOM 601 C CA . GLY A 1 113 ? 1.301 -13.911 -6.234 1.00 68.05 113 GLY A CA 1
ATOM 602 C C . GLY A 1 113 ? 2.038 -13.029 -5.248 1.00 67.01 113 GLY A C 1
ATOM 603 O O . GLY A 1 113 ? 2.865 -13.510 -4.468 1.00 64.44 113 GLY A O 1
ATOM 604 N N . SER A 1 114 ? 1.746 -11.734 -5.268 1.00 67.67 114 SER A N 1
ATOM 605 C CA . SER A 1 114 ? 2.385 -10.774 -4.382 1.00 69.06 114 SER A CA 1
ATOM 606 C C . SER A 1 114 ? 1.356 -10.194 -3.423 1.00 71.11 114 SER A C 1
ATOM 607 O O . SER A 1 114 ? 0.245 -9.839 -3.829 1.00 72.95 114 SER A O 1
ATOM 610 N N . GLU A 1 115 ? 1.728 -10.113 -2.142 1.00 74.75 115 GLU A N 1
ATOM 611 C CA . GLU A 1 115 ? 0.859 -9.467 -1.164 1.00 76.00 115 GLU A CA 1
ATOM 612 C C . GLU A 1 115 ? 0.613 -8.009 -1.531 1.00 78.54 115 GLU A C 1
ATOM 613 O O . GLU A 1 115 ? -0.506 -7.503 -1.384 1.00 81.33 115 GLU A O 1
ATOM 619 N N . THR A 1 116 ? 1.644 -7.323 -2.014 1.00 77.17 116 THR A N 1
ATOM 620 C CA . THR A 1 116 ? 1.536 -5.955 -2.514 1.00 79.93 116 THR A CA 1
ATOM 621 C C . THR A 1 116 ? 1.666 -6.014 -4.034 1.00 80.02 116 THR A C 1
ATOM 622 O O . THR A 1 116 ? 2.728 -5.753 -4.602 1.00 79.10 116 THR A O 1
ATOM 626 N N . LEU A 1 117 ? 0.561 -6.369 -4.696 1.00 76.32 117 LEU A N 1
ATOM 627 C CA . LEU A 1 117 ? 0.587 -6.559 -6.143 1.00 76.05 117 LEU A CA 1
ATOM 628 C C . LEU A 1 117 ? 0.789 -5.245 -6.886 1.00 79.57 117 LEU A C 1
ATOM 629 O O . LEU A 1 117 ? 1.409 -5.230 -7.955 1.00 79.56 117 LEU A O 1
ATOM 634 N N . GLU A 1 118 ? 0.274 -4.139 -6.344 1.00 77.73 118 GLU A N 1
ATOM 635 C CA . GLU A 1 118 ? 0.396 -2.859 -7.032 1.00 81.47 118 GLU A CA 1
ATOM 636 C C . GLU A 1 118 ? 1.807 -2.294 -6.926 1.00 82.27 118 GLU A C 1
ATOM 637 O O . GLU A 1 118 ? 2.231 -1.525 -7.795 1.00 84.68 118 GLU A O 1
ATOM 643 N N . ASN A 1 119 ? 2.549 -2.663 -5.880 1.00 83.24 119 ASN A N 1
ATOM 644 C CA . ASN A 1 119 ? 3.975 -2.367 -5.835 1.00 83.69 119 ASN A CA 1
ATOM 645 C C . ASN A 1 119 ? 4.792 -3.354 -6.659 1.00 80.60 119 ASN A C 1
ATOM 646 O O . ASN A 1 119 ? 5.919 -3.032 -7.052 1.00 81.58 119 ASN A O 1
ATOM 651 N N . TRP A 1 120 ? 4.240 -4.540 -6.935 1.00 78.84 120 TRP A N 1
ATOM 652 C CA . TRP A 1 120 ? 4.954 -5.559 -7.694 1.00 76.30 120 TRP A CA 1
ATOM 653 C C . TRP A 1 120 ? 4.857 -5.328 -9.197 1.00 77.43 120 TRP A C 1
ATOM 654 O O . TRP A 1 120 ? 5.812 -5.620 -9.927 1.00 76.23 120 TRP A O 1
ATOM 665 N N . ILE A 1 121 ? 3.724 -4.809 -9.677 1.00 75.36 121 ILE A N 1
ATOM 666 C CA . ILE A 1 121 ? 3.579 -4.532 -11.103 1.00 77.16 121 ILE A CA 1
ATOM 667 C C . ILE A 1 121 ? 4.363 -3.309 -11.547 1.00 80.73 121 ILE A C 1
ATOM 668 O O . ILE A 1 121 ? 4.540 -3.104 -12.753 1.00 82.31 121 ILE A O 1
ATOM 673 N N . ALA A 1 122 ? 4.836 -2.490 -10.606 1.00 81.05 122 ALA A N 1
ATOM 674 C CA . ALA A 1 122 ? 5.576 -1.285 -10.967 1.00 84.98 122 ALA A CA 1
ATOM 675 C C . ALA A 1 122 ? 6.957 -1.633 -11.511 1.00 84.34 122 ALA A C 1
ATOM 676 O O . ALA A 1 122 ? 7.318 -1.239 -12.627 1.00 86.53 122 ALA A O 1
ATOM 678 N N . ASP A 1 123 ? 7.746 -2.372 -10.734 1.00 90.89 123 ASP A N 1
ATOM 679 C CA . ASP A 1 123 ? 9.087 -2.780 -11.155 1.00 90.31 123 ASP A CA 1
ATOM 680 C C . ASP A 1 123 ? 9.028 -4.113 -11.905 1.00 86.72 123 ASP A C 1
ATOM 681 O O . ASP A 1 123 ? 9.654 -5.107 -11.538 1.00 83.69 123 ASP A O 1
ATOM 686 N N . LEU A 1 124 ? 8.253 -4.110 -12.984 1.00 82.58 124 LEU A N 1
ATOM 687 C CA . LEU A 1 124 ? 8.059 -5.307 -13.789 1.00 79.91 124 LEU A CA 1
ATOM 688 C C . LEU A 1 124 ? 8.185 -4.989 -15.274 1.00 82.52 124 LEU A C 1
ATOM 689 O O . LEU A 1 124 ? 8.974 -4.131 -15.668 1.00 85.62 124 LEU A O 1
ATOM 694 N N . ALA A 1 126 ? 11.995 -4.311 -15.824 1.00 91.34 126 ALA A N 1
ATOM 695 C CA . ALA A 1 126 ? 11.930 -5.326 -16.869 1.00 89.70 126 ALA A CA 1
ATOM 696 C C . ALA A 1 126 ? 13.328 -5.781 -17.277 1.00 89.94 126 ALA A C 1
ATOM 697 O O . ALA A 1 126 ? 13.824 -5.411 -18.341 1.00 93.00 126 ALA A O 1
ATOM 699 N N . ASP A 1 127 ? 13.957 -6.586 -16.427 1.00 102.63 127 ASP A N 1
ATOM 700 C CA . ASP A 1 127 ? 15.295 -7.099 -16.678 1.00 103.10 127 ASP A CA 1
ATOM 701 C C . ASP A 1 127 ? 15.228 -8.501 -17.272 1.00 100.61 127 ASP A C 1
ATOM 702 O O . ASP A 1 127 ? 14.261 -9.239 -17.067 1.00 98.11 127 ASP A O 1
ATOM 707 N N . LEU A 1 128 ? 16.272 -8.860 -18.013 1.00 96.27 128 LEU A N 1
ATOM 708 C CA . LEU A 1 128 ? 16.384 -10.176 -18.622 1.00 94.51 128 LEU A CA 1
ATOM 709 C C . LEU A 1 128 ? 17.709 -10.809 -18.229 1.00 95.05 128 LEU A C 1
ATOM 710 O O . LEU A 1 128 ? 18.739 -10.132 -18.165 1.00 97.57 128 LEU A O 1
ATOM 715 N N . VAL A 1 129 ? 17.672 -12.113 -17.963 1.00 101.40 129 VAL A N 1
ATOM 716 C CA . VAL A 1 129 ? 18.851 -12.875 -17.587 1.00 101.95 129 VAL A CA 1
ATOM 717 C C . VAL A 1 129 ? 19.082 -13.955 -18.639 1.00 101.55 129 VAL A C 1
ATOM 718 O O . VAL A 1 129 ? 18.249 -14.191 -19.515 1.00 100.53 129 VAL A O 1
ATOM 722 N N . ASP A 1 130 ? 20.236 -14.610 -18.544 1.00 102.63 130 ASP A N 1
ATOM 723 C CA . ASP A 1 130 ? 20.588 -15.699 -19.450 1.00 102.69 130 ASP A CA 1
ATOM 724 C C . ASP A 1 130 ? 20.137 -17.016 -18.828 1.00 100.33 130 ASP A C 1
ATOM 725 O O . ASP A 1 130 ? 20.761 -17.513 -17.885 1.00 100.52 130 ASP A O 1
ATOM 730 N N . ALA A 1 131 ? 19.052 -17.579 -19.356 1.00 101.73 131 ALA A N 1
ATOM 731 C CA . ALA A 1 131 ? 18.532 -18.848 -18.864 1.00 99.61 131 ALA A CA 1
ATOM 732 C C . ALA A 1 131 ? 18.652 -19.931 -19.928 1.00 99.90 131 ALA A C 1
ATOM 733 O O . ALA A 1 131 ? 17.648 -20.522 -20.339 1.00 98.28 131 ALA A O 1
ATOM 735 N N . SER A 1 132 ? 19.876 -20.198 -20.380 1.00 99.67 132 SER A N 1
ATOM 736 C CA . SER A 1 132 ? 20.111 -21.215 -21.397 1.00 100.47 132 SER A CA 1
ATOM 737 C C . SER A 1 132 ? 20.108 -22.629 -20.833 1.00 99.59 132 SER A C 1
ATOM 738 O O . SER A 1 132 ? 20.337 -23.579 -21.591 1.00 100.49 132 SER A O 1
ATOM 741 N N . ALA A 1 133 ? 19.860 -22.793 -19.530 1.00 101.90 133 ALA A N 1
ATOM 742 C CA . ALA A 1 133 ? 19.784 -24.130 -18.951 1.00 101.14 133 ALA A CA 1
ATOM 743 C C . ALA A 1 133 ? 18.613 -24.918 -19.520 1.00 99.37 133 ALA A C 1
ATOM 744 O O . ALA A 1 133 ? 18.683 -26.149 -19.623 1.00 99.63 133 ALA A O 1
ATOM 746 N N . ILE A 1 134 ? 17.532 -24.235 -19.888 1.00 103.46 134 ILE A N 1
ATOM 747 C CA . ILE A 1 134 ? 16.416 -24.879 -20.573 1.00 102.19 134 ILE A CA 1
ATOM 748 C C . ILE A 1 134 ? 16.604 -24.839 -22.085 1.00 103.91 134 ILE A C 1
ATOM 749 O O . ILE A 1 134 ? 16.284 -25.806 -22.780 1.00 104.09 134 ILE A O 1
ATOM 754 N N . CYS A 1 135 ? 17.145 -23.740 -22.603 1.00 105.03 135 CYS A N 1
ATOM 755 C CA . CYS A 1 135 ? 17.351 -23.562 -24.038 1.00 106.87 135 CYS A CA 1
ATOM 756 C C . CYS A 1 135 ? 18.292 -24.614 -24.616 1.00 108.94 135 CYS A C 1
ATOM 757 O O . CYS A 1 135 ? 18.080 -25.107 -25.725 1.00 109.89 135 CYS A O 1
ATOM 760 N N . CYS A 1 138 ? 14.490 -18.741 -25.081 1.00 111.08 138 CYS A N 1
ATOM 761 C CA . CYS A 1 138 ? 15.825 -19.281 -24.864 1.00 112.01 138 CYS A CA 1
ATOM 762 C C . CYS A 1 138 ? 16.415 -18.726 -23.568 1.00 111.72 138 CYS A C 1
ATOM 763 O O . CYS A 1 138 ? 17.220 -19.384 -22.909 1.00 111.78 138 CYS A O 1
ATOM 766 N N . GLU A 1 139 ? 16.003 -17.514 -23.202 1.00 108.24 139 GLU A N 1
ATOM 767 C CA . GLU A 1 139 ? 16.409 -16.901 -21.946 1.00 108.12 139 GLU A CA 1
ATOM 768 C C . GLU A 1 139 ? 15.206 -16.217 -21.313 1.00 106.72 139 GLU A C 1
ATOM 769 O O . GLU A 1 139 ? 14.338 -15.684 -22.008 1.00 106.84 139 GLU A O 1
ATOM 775 N N . ALA A 1 140 ? 15.166 -16.235 -19.983 1.00 97.57 140 ALA A N 1
ATOM 776 C CA . ALA A 1 140 ? 13.998 -15.816 -19.227 1.00 96.05 140 ALA A CA 1
ATOM 777 C C . ALA A 1 140 ? 14.273 -14.522 -18.463 1.00 97.33 140 ALA A C 1
ATOM 778 O O . ALA A 1 140 ? 15.326 -13.890 -18.612 1.00 99.46 140 ALA A O 1
ATOM 780 N N . HIS A 1 141 ? 13.310 -14.132 -17.634 1.00 91.28 141 HIS A N 1
ATOM 781 C CA . HIS A 1 141 ? 13.380 -12.901 -16.857 1.00 92.58 141 HIS A CA 1
ATOM 782 C C . HIS A 1 141 ? 14.428 -12.995 -15.753 1.00 93.07 141 HIS A C 1
ATOM 783 O O . HIS A 1 141 ? 14.157 -13.517 -14.672 1.00 91.60 141 HIS A O 1
ATOM 790 N N . GLY A 1 143 ? 14.080 -11.955 -11.916 1.00 90.97 143 GLY A N 1
ATOM 791 C CA . GLY A 1 143 ? 13.437 -12.140 -10.629 1.00 89.80 143 GLY A CA 1
ATOM 792 C C . GLY A 1 143 ? 12.676 -13.447 -10.527 1.00 86.99 143 GLY A C 1
ATOM 793 O O . GLY A 1 143 ? 12.788 -14.164 -9.529 1.00 86.05 143 GLY A O 1
ATOM 794 N N . PHE A 1 144 ? 11.899 -13.754 -11.568 1.00 82.62 144 PHE A N 1
ATOM 795 C CA . PHE A 1 144 ? 11.130 -14.995 -11.590 1.00 80.20 144 PHE A CA 1
ATOM 796 C C . PHE A 1 144 ? 12.050 -16.204 -11.470 1.00 79.62 144 PHE A C 1
ATOM 797 O O . PHE A 1 144 ? 11.963 -16.983 -10.510 1.00 78.50 144 PHE A O 1
ATOM 805 N N . LEU A 1 145 ? 12.946 -16.373 -12.448 1.00 85.39 145 LEU A N 1
ATOM 806 C CA . LEU A 1 145 ? 13.885 -17.488 -12.416 1.00 85.35 145 LEU A CA 1
ATOM 807 C C . LEU A 1 145 ? 14.820 -17.396 -11.219 1.00 86.43 145 LEU A C 1
ATOM 808 O O . LEU A 1 145 ? 15.288 -18.424 -10.721 1.00 86.08 145 LEU A O 1
ATOM 813 N N . SER A 1 146 ? 15.091 -16.182 -10.735 1.00 89.51 146 SER A N 1
ATOM 814 C CA . SER A 1 146 ? 15.893 -16.022 -9.527 1.00 90.77 146 SER A CA 1
ATOM 815 C C . SER A 1 146 ? 15.242 -16.730 -8.344 1.00 89.11 146 SER A C 1
ATOM 816 O O . SER A 1 146 ? 15.835 -17.630 -7.735 1.00 89.13 146 SER A O 1
ATOM 819 N N . SER A 1 147 ? 14.010 -16.334 -8.010 1.00 86.72 147 SER A N 1
ATOM 820 C CA . SER A 1 147 ? 13.301 -16.961 -6.898 1.00 85.25 147 SER A CA 1
ATOM 821 C C . SER A 1 147 ? 13.107 -18.453 -7.138 1.00 83.46 147 SER A C 1
ATOM 822 O O . SER A 1 147 ? 13.220 -19.265 -6.204 1.00 83.02 147 SER A O 1
ATOM 825 N N . TRP A 1 148 ? 12.822 -18.837 -8.386 1.00 82.25 148 TRP A N 1
ATOM 826 C CA . TRP A 1 148 ? 12.659 -20.251 -8.693 1.00 80.92 148 TRP A CA 1
ATOM 827 C C . TRP A 1 148 ? 13.932 -21.010 -8.350 1.00 82.16 148 TRP A C 1
ATOM 828 O O . TRP A 1 148 ? 13.940 -21.777 -7.389 1.00 81.88 148 TRP A O 1
ATOM 839 N N . ASN A 1 149 ? 15.019 -20.772 -9.088 1.00 80.52 149 ASN A N 1
ATOM 840 C CA . ASN A 1 149 ? 16.272 -21.471 -8.821 1.00 82.06 149 ASN A CA 1
ATOM 841 C C . ASN A 1 149 ? 16.751 -21.300 -7.383 1.00 83.05 149 ASN A C 1
ATOM 842 O O . ASN A 1 149 ? 17.604 -22.074 -6.934 1.00 84.21 149 ASN A O 1
ATOM 847 N N . SER A 1 150 ? 16.225 -20.317 -6.647 1.00 87.82 150 SER A N 1
ATOM 848 C CA . SER A 1 150 ? 16.513 -20.246 -5.218 1.00 88.68 150 SER A CA 1
ATOM 849 C C . SER A 1 150 ? 15.795 -21.357 -4.459 1.00 87.01 150 SER A C 1
ATOM 850 O O . SER A 1 150 ? 16.393 -22.029 -3.609 1.00 87.94 150 SER A O 1
ATOM 853 N N . VAL A 1 151 ? 14.505 -21.567 -4.750 1.00 87.49 151 VAL A N 1
ATOM 854 C CA . VAL A 1 151 ? 13.736 -22.603 -4.054 1.00 85.97 151 VAL A CA 1
ATOM 855 C C . VAL A 1 151 ? 13.781 -23.958 -4.760 1.00 85.25 151 VAL A C 1
ATOM 856 O O . VAL A 1 151 ? 13.148 -24.918 -4.288 1.00 84.13 151 VAL A O 1
ATOM 860 N N . ALA A 1 152 ? 14.520 -24.061 -5.868 1.00 82.89 152 ALA A N 1
ATOM 861 C CA . ALA A 1 152 ? 14.333 -25.154 -6.816 1.00 82.18 152 ALA A CA 1
ATOM 862 C C . ALA A 1 152 ? 14.764 -26.495 -6.243 1.00 82.76 152 ALA A C 1
ATOM 863 O O . ALA A 1 152 ? 14.032 -27.480 -6.353 1.00 81.56 152 ALA A O 1
ATOM 865 N N . SER A 1 153 ? 15.960 -26.567 -5.656 1.00 86.35 153 SER A N 1
ATOM 866 C CA . SER A 1 153 ? 16.464 -27.855 -5.184 1.00 87.41 153 SER A CA 1
ATOM 867 C C . SER A 1 153 ? 15.560 -28.440 -4.105 1.00 86.12 153 SER A C 1
ATOM 868 O O . SER A 1 153 ? 15.176 -29.616 -4.166 1.00 85.66 153 SER A O 1
ATOM 871 N N . THR A 1 154 ? 15.191 -27.623 -3.116 1.00 83.91 154 THR A N 1
ATOM 872 C CA . THR A 1 154 ? 14.348 -28.107 -2.028 1.00 82.92 154 THR A CA 1
ATOM 873 C C . THR A 1 154 ? 12.966 -28.500 -2.536 1.00 80.53 154 THR A C 1
ATOM 874 O O . THR A 1 154 ? 12.453 -29.579 -2.202 1.00 80.00 154 THR A O 1
ATOM 878 N N . LEU A 1 155 ? 12.342 -27.638 -3.349 1.00 82.09 155 LEU A N 1
ATOM 879 C CA . LEU A 1 155 ? 11.007 -27.960 -3.838 1.00 80.11 155 LEU A CA 1
ATOM 880 C C . LEU A 1 155 ? 11.025 -29.166 -4.766 1.00 80.03 155 LEU A C 1
ATOM 881 O O . LEU A 1 155 ? 10.066 -29.940 -4.783 1.00 78.91 155 LEU A O 1
ATOM 886 N N . THR A 1 156 ? 12.112 -29.368 -5.512 1.00 80.68 156 THR A N 1
ATOM 887 C CA . THR A 1 156 ? 12.208 -30.535 -6.378 1.00 81.30 156 THR A CA 1
ATOM 888 C C . THR A 1 156 ? 12.399 -31.804 -5.563 1.00 82.71 156 THR A C 1
ATOM 889 O O . THR A 1 156 ? 11.848 -32.855 -5.907 1.00 83.19 156 THR A O 1
ATOM 893 N N . SER A 1 157 ? 13.173 -31.729 -4.477 1.00 85.84 157 SER A N 1
ATOM 894 C CA . SER A 1 157 ? 13.287 -32.876 -3.581 1.00 87.28 157 SER A CA 1
ATOM 895 C C . SER A 1 157 ? 11.929 -33.247 -2.994 1.00 85.88 157 SER A C 1
ATOM 896 O O . SER A 1 157 ? 11.553 -34.428 -2.961 1.00 86.96 157 SER A O 1
ATOM 899 N N . LYS A 1 158 ? 11.170 -32.244 -2.543 1.00 84.60 158 LYS A N 1
ATOM 900 C CA . LYS A 1 158 ? 9.852 -32.521 -1.975 1.00 83.14 158 LYS A CA 1
ATOM 901 C C . LYS A 1 158 ? 8.886 -33.054 -3.031 1.00 83.04 158 LYS A C 1
ATOM 902 O O . LYS A 1 158 ? 8.079 -33.948 -2.747 1.00 83.76 158 LYS A O 1
ATOM 908 N N . ILE A 1 159 ? 8.963 -32.529 -4.258 1.00 79.62 159 ILE A N 1
ATOM 909 C CA . ILE A 1 159 ? 8.126 -33.031 -5.345 1.00 79.92 159 ILE A CA 1
ATOM 910 C C . ILE A 1 159 ? 8.476 -34.478 -5.666 1.00 82.69 159 ILE A C 1
ATOM 911 O O . ILE A 1 159 ? 7.592 -35.305 -5.917 1.00 83.28 159 ILE A O 1
ATOM 916 N N . SER A 1 160 ? 9.771 -34.806 -5.672 1.00 82.74 160 SER A N 1
ATOM 917 C CA . SER A 1 160 ? 10.186 -36.179 -5.939 1.00 85.63 160 SER A CA 1
ATOM 918 C C . SER A 1 160 ? 9.673 -37.123 -4.862 1.00 86.46 160 SER A C 1
ATOM 919 O O . SER A 1 160 ? 9.192 -38.222 -5.166 1.00 87.73 160 SER A O 1
ATOM 922 N N . SER A 1 161 ? 9.757 -36.707 -3.596 1.00 86.99 161 SER A N 1
ATOM 923 C CA . SER A 1 161 ? 9.199 -37.522 -2.520 1.00 87.70 161 SER A CA 1
ATOM 924 C C . SER A 1 161 ? 7.696 -37.716 -2.698 1.00 86.55 161 SER A C 1
ATOM 925 O O . SER A 1 161 ? 7.181 -38.836 -2.558 1.00 88.04 161 SER A O 1
ATOM 928 N N . ALA A 1 162 ? 6.977 -36.639 -3.029 1.00 81.27 162 ALA A N 1
ATOM 929 C CA . ALA A 1 162 ? 5.527 -36.727 -3.168 1.00 79.88 162 ALA A CA 1
ATOM 930 C C . ALA A 1 162 ? 5.126 -37.622 -4.336 1.00 81.21 162 ALA A C 1
ATOM 931 O O . ALA A 1 162 ? 4.149 -38.374 -4.239 1.00 81.36 162 ALA A O 1
ATOM 933 N N . VAL A 1 163 ? 5.862 -37.558 -5.449 1.00 80.05 163 VAL A N 1
ATOM 934 C CA . VAL A 1 163 ? 5.512 -38.384 -6.601 1.00 81.45 163 VAL A CA 1
ATOM 935 C C . VAL A 1 163 ? 5.971 -39.827 -6.431 1.00 84.48 163 VAL A C 1
ATOM 936 O O . VAL A 1 163 ? 5.398 -40.725 -7.060 1.00 85.44 163 VAL A O 1
ATOM 940 N N . ASN A 1 164 ? 6.991 -40.079 -5.605 1.00 87.18 164 ASN A N 1
ATOM 941 C CA . ASN A 1 164 ? 7.300 -41.450 -5.224 1.00 88.65 164 ASN A CA 1
ATOM 942 C C . ASN A 1 164 ? 6.263 -42.005 -4.260 1.00 87.71 164 ASN A C 1
ATOM 943 O O . ASN A 1 164 ? 6.088 -43.226 -4.190 1.00 88.46 164 ASN A O 1
ATOM 948 N N . GLU A 1 165 ? 5.576 -41.136 -3.515 1.00 86.45 165 GLU A N 1
ATOM 949 C CA . GLU A 1 165 ? 4.455 -41.595 -2.702 1.00 85.95 165 GLU A CA 1
ATOM 950 C C . GLU A 1 165 ? 3.326 -42.121 -3.580 1.00 85.55 165 GLU A C 1
ATOM 951 O O . GLU A 1 165 ? 2.903 -43.275 -3.448 1.00 86.77 165 GLU A O 1
ATOM 957 N N . HIS A 1 166 ? 2.826 -41.283 -4.490 1.00 78.63 166 HIS A N 1
ATOM 958 C CA . HIS A 1 166 ? 1.715 -41.631 -5.375 1.00 78.89 166 HIS A CA 1
ATOM 959 C C . HIS A 1 166 ? 2.184 -41.524 -6.820 1.00 83.84 166 HIS A C 1
ATOM 960 O O . HIS A 1 166 ? 2.011 -40.477 -7.463 1.00 84.87 166 HIS A O 1
ATOM 967 N N . PRO A 1 167 ? 2.781 -42.584 -7.374 1.00 81.69 167 PRO A N 1
ATOM 968 C CA . PRO A 1 167 ? 3.203 -42.538 -8.782 1.00 85.37 167 PRO A CA 1
ATOM 969 C C . PRO A 1 167 ? 2.046 -42.536 -9.765 1.00 87.36 167 PRO A C 1
ATOM 970 O O . PRO A 1 167 ? 2.266 -42.253 -10.949 1.00 89.71 167 PRO A O 1
ATOM 974 N N . SER A 1 168 ? 0.830 -42.840 -9.318 1.00 82.31 168 SER A N 1
ATOM 975 C CA . SER A 1 168 ? -0.343 -42.851 -10.180 1.00 83.57 168 SER A CA 1
ATOM 976 C C . SER A 1 168 ? -1.093 -41.525 -10.177 1.00 82.28 168 SER A C 1
ATOM 977 O O . SER A 1 168 ? -2.178 -41.441 -10.761 1.00 82.76 168 SER A O 1
ATOM 980 N N . TYR A 1 169 ? -0.549 -40.494 -9.539 1.00 81.47 169 TYR A N 1
ATOM 981 C CA . TYR A 1 169 ? -1.194 -39.191 -9.478 1.00 79.75 169 TYR A CA 1
ATOM 982 C C . TYR A 1 169 ? -0.533 -38.225 -10.454 1.00 82.84 169 TYR A C 1
ATOM 983 O O . TYR A 1 169 ? 0.673 -38.294 -10.706 1.00 84.27 169 TYR A O 1
ATOM 992 N N . LYS A 1 170 ? -1.339 -37.315 -10.995 1.00 63.82 170 LYS A N 1
ATOM 993 C CA . LYS A 1 170 ? -0.856 -36.339 -11.962 1.00 66.58 170 LYS A CA 1
ATOM 994 C C . LYS A 1 170 ? -0.178 -35.171 -11.256 1.00 64.52 170 LYS A C 1
ATOM 995 O O . LYS A 1 170 ? -0.690 -34.641 -10.270 1.00 60.80 170 LYS A O 1
ATOM 1001 N N . LEU A 1 171 ? 0.979 -34.765 -11.769 1.00 59.58 171 LEU A N 1
ATOM 1002 C CA . LEU A 1 171 ? 1.707 -33.635 -11.210 1.00 58.84 171 LEU A CA 1
ATOM 1003 C C . LEU A 1 171 ? 1.251 -32.349 -11.890 1.00 58.32 171 LEU A C 1
ATOM 1004 O O . LEU A 1 171 ? 1.299 -32.242 -13.120 1.00 60.07 171 LEU A O 1
ATOM 1009 N N . VAL A 1 172 ? 0.806 -31.378 -11.093 1.00 55.07 172 VAL A N 1
ATOM 1010 C CA . VAL A 1 172 ? 0.305 -30.109 -11.606 1.00 55.53 172 VAL A CA 1
ATOM 1011 C C . VAL A 1 172 ? 1.004 -28.973 -10.874 1.00 53.43 172 VAL A C 1
ATOM 1012 O O . VAL A 1 172 ? 1.125 -29.003 -9.644 1.00 52.12 172 VAL A O 1
ATOM 1016 N N . PHE A 1 173 ? 1.472 -27.983 -11.629 1.00 53.23 173 PHE A N 1
ATOM 1017 C CA . PHE A 1 173 ? 1.979 -26.733 -11.082 1.00 52.62 173 PHE A CA 1
ATOM 1018 C C . PHE A 1 173 ? 1.038 -25.606 -11.483 1.00 51.65 173 PHE A C 1
ATOM 1019 O O . PHE A 1 173 ? 0.597 -25.537 -12.634 1.00 52.56 173 PHE A O 1
ATOM 1027 N N . THR A 1 174 ? 0.722 -24.727 -10.534 1.00 52.45 174 THR A N 1
ATOM 1028 C CA . THR A 1 174 ? -0.246 -23.673 -10.797 1.00 51.58 174 THR A CA 1
ATOM 1029 C C . THR A 1 174 ? 0.074 -22.451 -9.946 1.00 50.82 174 THR A C 1
ATOM 1030 O O . THR A 1 174 ? 0.910 -22.494 -9.040 1.00 50.76 174 THR A O 1
ATOM 1034 N N . GLY A 1 175 ? -0.609 -21.356 -10.253 1.00 54.98 175 GLY A N 1
ATOM 1035 C CA . GLY A 1 175 ? -0.392 -20.114 -9.542 1.00 52.75 175 GLY A CA 1
ATOM 1036 C C . GLY A 1 175 ? -1.161 -18.985 -10.193 1.00 53.82 175 GLY A C 1
ATOM 1037 O O . GLY A 1 175 ? -1.831 -19.161 -11.215 1.00 57.64 175 GLY A O 1
ATOM 1038 N N . HIS A 1 176 ? -1.052 -17.814 -9.570 1.00 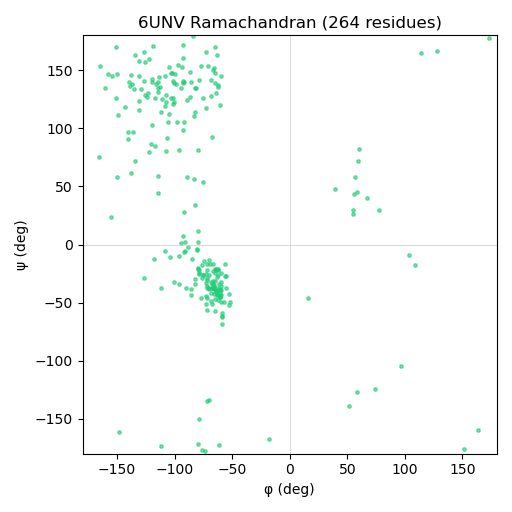55.63 176 HIS A N 1
ATOM 1039 C CA . HIS A 1 176 ? -1.701 -16.605 -10.054 1.00 56.56 176 HIS A CA 1
ATOM 1040 C C . HIS A 1 176 ? -0.739 -15.434 -9.953 1.00 56.66 176 HIS A C 1
ATOM 1041 O O . HIS A 1 176 ? -0.021 -15.298 -8.957 1.00 55.19 176 HIS A O 1
ATOM 1048 N N . SER A 1 177 ? -0.736 -14.593 -10.985 1.00 50.90 177 SER A N 1
ATOM 1049 C CA . SER A 1 177 ? 0.079 -13.373 -11.036 1.00 51.88 177 SER A CA 1
ATOM 1050 C C . SER A 1 177 ? 1.543 -13.789 -10.874 1.00 52.78 177 SER A C 1
ATOM 1051 O O . SER A 1 177 ? 2.000 -14.658 -11.630 1.00 53.60 177 SER A O 1
ATOM 1054 N N . LEU A 1 178 ? 2.287 -13.207 -9.928 1.00 59.05 178 LEU A N 1
ATOM 1055 C CA . LEU A 1 178 ? 3.692 -13.560 -9.740 1.00 59.86 178 LEU A CA 1
ATOM 1056 C C . LEU A 1 178 ? 3.868 -15.064 -9.586 1.00 59.63 178 LEU A C 1
ATOM 1057 O O . LEU A 1 178 ? 4.671 -15.685 -10.295 1.00 60.96 178 LEU A O 1
ATOM 1062 N N . GLY A 1 179 ? 3.107 -15.669 -8.673 1.00 57.87 179 GLY A N 1
ATOM 1063 C CA . GLY A 1 179 ? 3.183 -17.108 -8.496 1.00 57.58 179 GLY A CA 1
ATOM 1064 C C . GLY A 1 179 ? 2.943 -17.871 -9.781 1.00 58.91 179 GLY A C 1
ATOM 1065 O O . GLY A 1 179 ? 3.593 -18.888 -10.041 1.00 59.97 179 GLY A O 1
ATOM 1066 N N . ALA A 1 180 ? 2.015 -17.383 -10.610 1.00 55.01 180 ALA A N 1
ATOM 1067 C CA . ALA A 1 180 ? 1.780 -17.990 -11.916 1.00 55.96 180 ALA A CA 1
ATOM 1068 C C . ALA A 1 180 ? 3.082 -18.131 -12.692 1.00 58.07 180 ALA A C 1
ATOM 1069 O O . ALA A 1 180 ? 3.402 -19.212 -13.202 1.00 59.03 180 ALA A O 1
ATOM 1071 N N . ALA A 1 181 ? 3.861 -17.048 -12.769 1.00 58.67 181 ALA A N 1
ATOM 1072 C CA . ALA A 1 181 ? 5.174 -17.132 -13.401 1.00 59.83 181 ALA A CA 1
ATOM 1073 C C . ALA A 1 181 ? 6.030 -18.188 -12.717 1.00 59.63 181 ALA A C 1
ATOM 1074 O O . ALA A 1 181 ? 6.595 -19.070 -13.376 1.00 61.08 181 ALA A O 1
ATOM 1076 N N . LEU A 1 182 ? 6.097 -18.136 -11.382 1.00 58.83 182 LEU A N 1
ATOM 1077 C CA . LEU A 1 182 ? 6.853 -19.133 -10.632 1.00 59.24 182 LEU A CA 1
ATOM 1078 C C . LEU A 1 182 ? 6.372 -20.543 -10.939 1.00 59.04 182 LEU A C 1
ATOM 1079 O O . LEU A 1 182 ? 7.147 -21.501 -10.834 1.00 60.25 182 LEU A O 1
ATOM 1084 N N . ALA A 1 183 ? 5.104 -20.691 -11.327 1.00 56.18 183 ALA A N 1
ATOM 1085 C CA . ALA A 1 183 ? 4.615 -21.998 -11.744 1.00 56.24 183 ALA A CA 1
ATOM 1086 C C . ALA A 1 183 ? 5.181 -22.378 -13.105 1.00 58.63 183 ALA A C 1
ATOM 1087 O O . ALA A 1 183 ? 5.759 -23.460 -13.267 1.00 59.99 183 ALA A O 1
ATOM 1089 N N . THR A 1 184 ? 5.051 -21.481 -14.088 1.00 63.20 184 THR A N 1
ATOM 1090 C CA . THR A 1 184 ? 5.417 -21.809 -15.464 1.00 66.95 184 THR A CA 1
ATOM 1091 C C . THR A 1 184 ? 6.879 -22.224 -15.556 1.00 66.34 184 THR A C 1
ATOM 1092 O O . THR A 1 184 ? 7.196 -23.355 -15.946 1.00 68.69 184 THR A O 1
ATOM 1096 N N . LEU A 1 185 ? 7.787 -21.314 -15.194 1.00 69.71 185 LEU A N 1
ATOM 1097 C CA . LEU A 1 185 ? 9.195 -21.679 -15.089 1.00 71.79 185 LEU A CA 1
ATOM 1098 C C . LEU A 1 185 ? 9.372 -22.897 -14.195 1.00 71.47 185 LEU A C 1
ATOM 1099 O O . LEU A 1 185 ? 10.126 -23.820 -14.530 1.00 73.64 185 LEU A O 1
ATOM 1104 N N . GLY A 1 186 ? 8.645 -22.936 -13.073 1.00 73.09 186 GLY A N 1
ATOM 1105 C CA . GLY A 1 186 ? 8.750 -24.062 -12.162 1.00 72.67 186 GLY A CA 1
ATOM 1106 C C . GLY A 1 186 ? 8.479 -25.394 -12.828 1.00 73.73 186 GLY A C 1
ATOM 1107 O O . GLY A 1 186 ? 8.990 -26.428 -12.388 1.00 74.59 186 GLY A O 1
ATOM 1108 N N . ALA A 1 187 ? 7.684 -25.393 -13.897 1.00 69.49 187 ALA A N 1
ATOM 1109 C CA . ALA A 1 187 ? 7.484 -26.611 -14.668 1.00 73.34 187 ALA A CA 1
ATOM 1110 C C . ALA A 1 187 ? 8.568 -26.798 -15.720 1.00 75.65 187 ALA A C 1
ATOM 1111 O O . ALA A 1 187 ? 9.101 -27.904 -15.867 1.00 77.27 187 ALA A O 1
ATOM 1113 N N . VAL A 1 188 ? 8.933 -25.727 -16.432 1.00 77.24 188 VAL A N 1
ATOM 1114 C CA . VAL A 1 188 ? 9.852 -25.862 -17.556 1.00 80.16 188 VAL A CA 1
ATOM 1115 C C . VAL A 1 188 ? 11.241 -26.285 -17.100 1.00 82.24 188 VAL A C 1
ATOM 1116 O O . VAL A 1 188 ? 12.045 -26.746 -17.919 1.00 85.45 188 VAL A O 1
ATOM 1120 N N . SER A 1 189 ? 11.543 -26.151 -15.809 1.00 81.47 189 SER A N 1
ATOM 1121 C CA . SER A 1 189 ? 12.824 -26.572 -15.265 1.00 83.52 189 SER A CA 1
ATOM 1122 C C . SER A 1 189 ? 12.780 -27.963 -14.649 1.00 83.67 189 SER A C 1
ATOM 1123 O O . SER A 1 189 ? 13.839 -28.512 -14.328 1.00 85.95 189 SER A O 1
ATOM 1126 N N . LEU A 1 190 ? 11.591 -28.547 -14.478 1.00 83.25 190 LEU A N 1
ATOM 1127 C CA . LEU A 1 190 ? 11.474 -29.900 -13.953 1.00 83.35 190 LEU A CA 1
ATOM 1128 C C . LEU A 1 190 ? 11.142 -30.933 -15.018 1.00 85.16 190 LEU A C 1
ATOM 1129 O O . LEU A 1 190 ? 11.220 -32.133 -14.735 1.00 86.04 190 LEU A O 1
ATOM 1134 N N . ARG A 1 191 ? 10.781 -30.509 -16.228 1.00 81.88 191 ARG A N 1
ATOM 1135 C CA . ARG A 1 191 ? 10.553 -31.453 -17.312 1.00 84.16 191 ARG A CA 1
ATOM 1136 C C . ARG A 1 191 ? 11.847 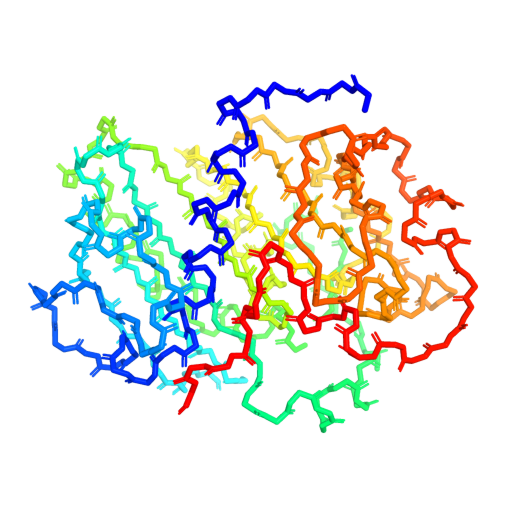-31.917 -17.965 1.00 88.43 191 ARG A C 1
ATOM 1137 O O . ARG A 1 191 ? 11.798 -32.768 -18.860 1.00 90.89 191 ARG A O 1
ATOM 1145 N N . GLU A 1 192 ? 12.996 -31.373 -17.550 1.00 93.23 192 GLU A N 1
ATOM 1146 C CA . GLU A 1 192 ? 14.274 -31.924 -17.988 1.00 97.47 192 GLU A CA 1
ATOM 1147 C C . GLU A 1 192 ? 14.407 -33.380 -17.569 1.00 98.69 192 GLU A C 1
ATOM 1148 O O . GLU A 1 192 ? 14.925 -34.210 -18.326 1.00 102.33 192 GLU A O 1
ATOM 1154 N N . SER A 1 193 ? 13.947 -33.709 -16.365 1.00 97.34 193 SER A N 1
ATOM 1155 C CA . SER A 1 193 ? 13.857 -35.093 -15.937 1.00 98.01 193 SER A CA 1
ATOM 1156 C C . SER A 1 193 ? 12.551 -35.701 -16.447 1.00 96.66 193 SER A C 1
ATOM 1157 O O . SER A 1 193 ? 11.742 -35.041 -17.106 1.00 95.28 193 SER A O 1
ATOM 1160 N N . GLY A 1 194 ? 12.336 -36.976 -16.136 1.00 94.45 194 GLY A N 1
ATOM 1161 C CA . GLY A 1 194 ? 11.142 -37.662 -16.591 1.00 93.53 194 GLY A CA 1
ATOM 1162 C C . GLY A 1 194 ? 9.892 -37.280 -15.826 1.00 89.01 194 GLY A C 1
ATOM 1163 O O . GLY A 1 194 ? 9.184 -38.150 -15.310 1.00 87.71 194 GLY A O 1
ATOM 1164 N N . TYR A 1 195 ? 9.605 -35.983 -15.750 1.00 84.08 195 TYR A N 1
ATOM 1165 C CA . TYR A 1 195 ? 8.454 -35.474 -15.018 1.00 80.00 195 TYR A CA 1
ATOM 1166 C C . TYR A 1 195 ? 7.342 -35.098 -15.987 1.00 79.23 195 TYR A C 1
ATOM 1167 O O . TYR A 1 195 ? 7.561 -34.320 -16.922 1.00 80.45 195 TYR A O 1
ATOM 1176 N N . ASN A 1 196 ? 6.154 -35.654 -15.761 1.00 76.07 196 ASN A N 1
ATOM 1177 C CA . ASN A 1 196 ? 4.959 -35.311 -16.523 1.00 76.84 196 ASN A CA 1
ATOM 1178 C C . ASN A 1 196 ? 4.163 -34.295 -15.712 1.00 75.37 196 ASN A C 1
ATOM 1179 O O . ASN A 1 196 ? 3.519 -34.649 -14.719 1.00 73.89 196 ASN A O 1
ATOM 1184 N N . ILE A 1 197 ? 4.206 -33.035 -16.138 1.00 71.94 197 ILE A N 1
ATOM 1185 C CA . ILE A 1 197 ? 3.642 -31.920 -15.388 1.00 67.98 197 ILE A CA 1
ATOM 1186 C C . ILE A 1 197 ? 2.626 -31.200 -16.263 1.00 68.02 197 ILE A C 1
ATOM 1187 O O . ILE A 1 197 ? 2.918 -30.871 -17.418 1.00 71.01 197 ILE A O 1
ATOM 1192 N N . ASP A 1 198 ? 1.440 -30.959 -15.712 1.00 67.65 198 ASP A N 1
ATOM 1193 C CA . ASP A 1 198 ? 0.440 -30.103 -16.335 1.00 68.64 198 ASP A CA 1
ATOM 1194 C C . ASP A 1 198 ? 0.460 -28.738 -15.661 1.00 67.97 198 ASP A C 1
ATOM 1195 O O . ASP A 1 198 ? 0.608 -28.639 -14.439 1.00 66.69 198 ASP A O 1
ATOM 1200 N N . LEU A 1 199 ? 0.312 -27.686 -16.461 1.00 69.54 199 LEU A N 1
ATOM 1201 C CA . LEU A 1 199 ? 0.457 -26.314 -15.997 1.00 68.10 199 LEU A CA 1
ATOM 1202 C C . LEU A 1 199 ? -0.866 -25.570 -16.120 1.00 69.46 199 LEU A C 1
ATOM 1203 O O . LEU A 1 199 ? -1.576 -25.709 -17.121 1.00 70.54 199 LEU A O 1
ATOM 1208 N N . TYR A 1 200 ? -1.194 -24.777 -15.096 1.00 66.65 200 TYR A N 1
ATOM 1209 C CA . TYR A 1 200 ? -2.440 -24.003 -15.050 1.00 65.89 200 TYR A CA 1
ATOM 1210 C C . TYR A 1 200 ? -2.122 -22.635 -14.445 1.00 62.54 200 TYR A C 1
ATOM 1211 O O . TYR A 1 200 ? -2.192 -22.457 -13.226 1.00 57.70 200 TYR A O 1
ATOM 1220 N N . ASN A 1 201 ? -1.784 -21.671 -15.294 1.00 61.18 201 ASN A N 1
ATOM 1221 C CA . ASN A 1 201 ? -1.483 -20.326 -14.830 1.00 58.06 201 ASN A CA 1
ATOM 1222 C C . ASN A 1 201 ? -2.662 -19.397 -15.094 1.00 57.87 201 ASN A C 1
ATOM 1223 O O . ASN A 1 201 ? -3.396 -19.551 -16.074 1.00 61.62 201 ASN A O 1
ATOM 1228 N N . TYR A 1 202 ? -2.837 -18.428 -14.200 1.00 63.52 202 TYR A N 1
ATOM 1229 C CA . TYR A 1 202 ? -3.939 -17.478 -14.271 1.00 61.95 202 TYR A CA 1
ATOM 1230 C C . TYR A 1 202 ? -3.377 -16.075 -14.111 1.00 59.07 202 TYR A C 1
ATOM 1231 O O . TYR A 1 202 ? -2.830 -15.742 -13.056 1.00 53.65 202 TYR A O 1
ATOM 1240 N N . GLY A 1 203 ? -3.507 -15.262 -15.154 1.00 60.49 203 GLY A N 1
ATOM 1241 C CA . GLY A 1 203 ? -2.991 -13.906 -15.088 1.00 57.85 203 GLY A CA 1
ATOM 1242 C C . GLY A 1 203 ? -1.482 -13.887 -15.016 1.00 56.50 203 GLY A C 1
ATOM 1243 O O . GLY A 1 203 ? -0.902 -13.102 -14.253 1.00 51.57 203 GLY A O 1
ATOM 1244 N N . CYS A 1 204 ? -0.833 -14.763 -15.781 1.00 52.64 204 CYS A N 1
ATOM 1245 C CA . CYS A 1 204 ? 0.613 -14.882 -15.737 1.00 54.07 204 CYS A CA 1
ATOM 1246 C C . CYS A 1 204 ? 1.264 -13.814 -16.610 1.00 57.00 204 CYS A C 1
ATOM 1247 O O . CYS A 1 204 ? 0.831 -13.582 -17.744 1.00 59.36 204 CYS A O 1
ATOM 1250 N N . PRO A 1 205 ? 2.291 -13.156 -16.094 1.00 60.60 205 PRO A N 1
ATOM 1251 C CA . PRO A 1 205 ? 3.077 -12.222 -16.900 1.00 63.37 205 PRO A CA 1
ATOM 1252 C C . PRO A 1 205 ? 3.973 -12.971 -17.882 1.00 66.76 205 PRO A C 1
ATOM 1253 O O . PRO A 1 205 ? 3.976 -14.192 -17.957 1.00 66.84 205 PRO A O 1
ATOM 1257 N N . ARG A 1 206 ? 4.759 -12.202 -18.628 1.00 70.15 206 ARG A N 1
ATOM 1258 C CA . ARG A 1 206 ? 5.726 -12.743 -19.576 1.00 73.71 206 ARG A CA 1
ATOM 1259 C C . ARG A 1 206 ? 7.041 -13.051 -18.865 1.00 73.61 206 ARG A C 1
ATOM 1260 O O . ARG A 1 206 ? 7.486 -12.292 -17.999 1.00 72.12 206 ARG A O 1
ATOM 1268 N N . VAL A 1 207 ? 7.652 -14.179 -19.224 1.00 84.01 207 VAL A N 1
ATOM 1269 C CA . VAL A 1 207 ? 8.815 -14.697 -18.521 1.00 83.41 207 VAL A CA 1
ATOM 1270 C C . VAL A 1 207 ? 10.077 -14.622 -19.373 1.00 87.44 207 VAL A C 1
ATOM 1271 O O . VAL A 1 207 ? 11.159 -14.344 -18.852 1.00 87.75 207 VAL A O 1
ATOM 1275 N N . GLY A 1 208 ? 9.966 -14.860 -20.679 1.00 92.73 208 GLY A N 1
ATOM 1276 C CA . GLY A 1 208 ? 11.151 -14.928 -21.511 1.00 96.69 208 GLY A CA 1
ATOM 1277 C C . GLY A 1 208 ? 10.967 -14.456 -22.938 1.00 100.08 208 GLY A C 1
ATOM 1278 O O . GLY A 1 208 ? 10.014 -13.736 -23.253 1.00 99.44 208 GLY A O 1
ATOM 1279 N N . ASN A 1 209 ? 11.887 -14.864 -23.808 1.00 102.18 209 ASN A N 1
ATOM 1280 C CA . ASN A 1 209 ? 11.902 -14.431 -25.199 1.00 105.97 209 ASN A CA 1
ATOM 1281 C C . ASN A 1 209 ? 10.885 -15.232 -26.011 1.00 106.70 209 ASN A C 1
ATOM 1282 O O . ASN A 1 209 ? 10.079 -15.994 -25.472 1.00 104.07 209 ASN A O 1
ATOM 1287 N N . THR A 1 210 ? 10.919 -15.063 -27.335 1.00 101.52 210 THR A N 1
ATOM 1288 C CA . THR A 1 210 ? 10.024 -15.820 -28.204 1.00 102.72 210 THR A CA 1
ATOM 1289 C C . THR A 1 210 ? 10.439 -17.284 -28.294 1.00 103.93 210 THR A C 1
ATOM 1290 O O . THR A 1 210 ? 9.580 -18.166 -28.419 1.00 103.22 210 THR A O 1
ATOM 1294 N N . ALA A 1 211 ? 11.745 -17.561 -28.233 1.00 105.21 211 ALA A N 1
ATOM 1295 C CA . ALA A 1 211 ? 12.205 -18.945 -28.260 1.00 106.51 211 ALA A CA 1
ATOM 1296 C C . ALA A 1 211 ? 11.710 -19.710 -27.040 1.00 102.53 211 ALA A C 1
ATOM 1297 O O . ALA A 1 211 ? 11.350 -20.888 -27.141 1.00 102.77 211 ALA A O 1
ATOM 1299 N N . LEU A 1 212 ? 11.671 -19.052 -25.879 1.00 104.75 212 LEU A N 1
ATOM 1300 C CA . LEU A 1 212 ? 11.140 -19.700 -24.684 1.00 100.84 212 LEU A CA 1
ATOM 1301 C C . LEU A 1 212 ? 9.647 -19.969 -24.823 1.00 98.92 212 LEU A C 1
ATOM 1302 O O . LEU A 1 212 ? 9.152 -21.005 -24.365 1.00 97.32 212 LEU A O 1
ATOM 1307 N N . ALA A 1 213 ? 8.914 -19.048 -25.455 1.00 95.04 213 ALA A N 1
ATOM 1308 C CA . ALA A 1 213 ? 7.497 -19.281 -25.713 1.00 94.48 213 ALA A CA 1
ATOM 1309 C C . ALA A 1 213 ? 7.298 -20.481 -26.629 1.00 97.18 213 ALA A C 1
ATOM 1310 O O . ALA A 1 213 ? 6.425 -21.322 -26.383 1.00 96.72 213 ALA A O 1
ATOM 1312 N N . ASP A 1 214 ? 8.106 -20.582 -27.687 1.00 98.10 214 ASP A N 1
ATOM 1313 C CA . ASP A 1 214 ? 8.014 -21.732 -28.582 1.00 101.11 214 ASP A CA 1
ATOM 1314 C C . ASP A 1 214 ? 8.358 -23.027 -27.854 1.00 100.28 214 ASP A C 1
ATOM 1315 O O . ASP A 1 214 ? 7.725 -24.066 -28.083 1.00 100.65 214 ASP A O 1
ATOM 1320 N N . PHE A 1 215 ? 9.357 -22.982 -26.970 1.00 102.79 215 PHE A N 1
ATOM 1321 C CA . PHE A 1 215 ? 9.739 -24.170 -26.214 1.00 102.03 215 PHE A CA 1
ATOM 1322 C C . PHE A 1 215 ? 8.626 -24.602 -25.265 1.00 97.92 215 PHE A C 1
ATOM 1323 O O . PHE A 1 215 ? 8.339 -25.798 -25.139 1.00 98.02 215 PHE A O 1
ATOM 1331 N N . ILE A 1 216 ? 7.990 -23.644 -24.589 1.00 98.45 216 ILE A N 1
ATOM 1332 C CA . ILE A 1 216 ? 6.878 -23.978 -23.704 1.00 95.08 216 ILE A CA 1
ATOM 1333 C C . ILE A 1 216 ? 5.699 -24.510 -24.510 1.00 97.60 216 ILE A C 1
ATOM 1334 O O . ILE A 1 216 ? 4.976 -25.409 -24.061 1.00 97.41 216 ILE A O 1
ATOM 1339 N N . THR A 1 217 ? 5.494 -23.980 -25.718 1.00 92.28 217 THR A N 1
ATOM 1340 C CA . THR A 1 217 ? 4.386 -24.444 -26.547 1.00 93.38 217 THR A CA 1
ATOM 1341 C C . THR A 1 217 ? 4.614 -25.872 -27.028 1.00 96.09 217 THR A C 1
ATOM 1342 O O . THR A 1 217 ? 3.687 -26.691 -27.020 1.00 95.43 217 THR A O 1
ATOM 1346 N N . THR A 1 218 ? 5.838 -26.193 -27.441 1.00 98.13 218 THR A N 1
ATOM 1347 C CA . THR A 1 218 ? 6.180 -27.514 -27.968 1.00 101.27 218 THR A CA 1
ATOM 1348 C C . THR A 1 218 ? 6.996 -28.257 -26.913 1.00 100.15 218 THR A C 1
ATOM 1349 O O . THR A 1 218 ? 8.223 -28.153 -26.869 1.00 101.82 218 THR A O 1
ATOM 1353 N N . GLN A 1 219 ? 6.305 -29.017 -26.066 1.00 97.78 219 GLN A N 1
ATOM 1354 C CA . GLN A 1 219 ? 6.965 -29.808 -25.036 1.00 96.67 219 GLN A CA 1
ATOM 1355 C C . GLN A 1 219 ? 6.115 -31.033 -24.740 1.00 95.87 219 GLN A C 1
ATOM 1356 O O . GLN A 1 219 ? 4.926 -30.906 -24.433 1.00 93.11 219 GLN A O 1
ATOM 1362 N N . SER A 1 220 ? 6.730 -32.216 -24.830 1.00 97.66 220 SER A N 1
ATOM 1363 C CA . SER A 1 220 ? 6.035 -33.486 -24.660 1.00 97.68 220 SER A CA 1
ATOM 1364 C C . SER A 1 220 ? 6.055 -33.989 -23.220 1.00 94.33 220 SER A C 1
ATOM 1365 O O . SER A 1 220 ? 5.988 -35.204 -22.991 1.00 95.23 220 SER A O 1
ATOM 1368 N N . GLY A 1 221 ? 6.144 -33.091 -22.242 1.00 89.81 221 GLY A N 1
ATOM 1369 C CA . GLY A 1 221 ? 6.114 -33.492 -20.850 1.00 86.49 221 GLY A CA 1
ATOM 1370 C C . GLY A 1 221 ? 4.891 -32.981 -20.117 1.00 82.07 221 GLY A C 1
ATOM 1371 O O . GLY A 1 221 ? 4.999 -32.494 -18.988 1.00 78.66 221 GLY A O 1
ATOM 1372 N N . GLY A 1 222 ? 3.726 -33.082 -20.742 1.00 81.29 222 GLY A N 1
ATOM 1373 C CA . GLY A 1 222 ? 2.485 -32.595 -20.172 1.00 77.47 222 GLY A CA 1
ATOM 1374 C C . GLY A 1 222 ? 1.909 -31.432 -20.963 1.00 77.51 222 GLY A C 1
ATOM 1375 O O . GLY A 1 222 ? 2.571 -30.810 -21.790 1.00 79.96 222 GLY A O 1
ATOM 1376 N N . THR A 1 223 ? 0.636 -31.148 -20.691 1.00 75.13 223 THR A N 1
ATOM 1377 C CA . THR A 1 223 ? -0.073 -30.073 -21.371 1.00 76.24 223 THR A CA 1
ATOM 1378 C C . THR A 1 223 ? 0.023 -28.772 -20.576 1.00 75.82 223 THR A C 1
ATOM 1379 O O . THR A 1 223 ? 0.317 -28.765 -19.378 1.00 74.51 223 THR A O 1
ATOM 1383 N N . ASN A 1 224 ? -0.229 -27.659 -21.265 1.00 79.38 224 ASN A N 1
ATOM 1384 C CA . ASN A 1 224 ? -0.108 -26.328 -20.681 1.00 78.57 224 ASN A CA 1
ATOM 1385 C C . ASN A 1 224 ? -1.411 -25.564 -20.859 1.00 79.88 224 ASN A C 1
ATOM 1386 O O . ASN A 1 224 ? -1.936 -25.475 -21.974 1.00 81.66 224 ASN A O 1
ATOM 1391 N N . TYR A 1 225 ? -1.919 -25.004 -19.763 1.00 76.05 225 TYR A N 1
ATOM 1392 C CA . TYR A 1 225 ? -3.150 -24.216 -19.757 1.00 76.51 225 TYR A CA 1
ATOM 1393 C C . TYR A 1 225 ? -2.813 -22.806 -19.282 1.00 75.75 225 TYR A C 1
ATOM 1394 O O . TYR A 1 225 ? -2.625 -22.577 -18.084 1.00 73.93 225 TYR A O 1
ATOM 1403 N N . ARG A 1 226 ? -2.738 -21.862 -20.218 1.00 68.61 226 ARG A N 1
ATOM 1404 C CA . ARG A 1 226 ? -2.533 -20.455 -19.899 1.00 67.34 226 ARG A CA 1
ATOM 1405 C C . ARG A 1 226 ? -3.875 -19.739 -19.969 1.00 66.95 226 ARG A C 1
ATOM 1406 O O . ARG A 1 226 ? -4.541 -19.761 -21.009 1.00 69.13 226 ARG A O 1
ATOM 1414 N N . VAL A 1 227 ? -4.266 -19.106 -18.867 1.00 64.59 227 VAL A N 1
ATOM 1415 C CA . VAL A 1 227 ? -5.578 -18.483 -18.732 1.00 62.95 227 VAL A CA 1
ATOM 1416 C C . VAL A 1 227 ? -5.397 -16.978 -18.600 1.00 62.64 227 VAL A C 1
ATOM 1417 O O . VAL A 1 227 ? -4.578 -16.510 -17.800 1.00 61.34 227 VAL A O 1
ATOM 1421 N N . THR A 1 228 ? -6.161 -16.225 -19.388 1.00 68.81 228 THR A N 1
ATOM 1422 C CA . THR A 1 228 ? -6.181 -14.771 -19.343 1.00 67.26 228 THR A CA 1
ATOM 1423 C C . THR A 1 228 ? -7.621 -14.302 -19.170 1.00 65.66 228 THR A C 1
ATOM 1424 O O . THR A 1 228 ? -8.570 -15.069 -19.352 1.00 66.14 228 THR A O 1
ATOM 1428 N N . HIS A 1 229 ? -7.785 -13.028 -18.814 1.00 84.92 229 HIS A N 1
ATOM 1429 C CA . HIS A 1 229 ? -9.113 -12.494 -18.515 1.00 80.92 229 HIS A CA 1
ATOM 1430 C C . HIS A 1 229 ? -9.167 -11.017 -18.879 1.00 80.90 229 HIS A C 1
ATOM 1431 O O . HIS A 1 229 ? -8.528 -10.193 -18.219 1.00 78.17 229 HIS A O 1
ATOM 1438 N N . SER A 1 230 ? -9.942 -10.693 -19.916 1.00 74.64 230 SER A N 1
ATOM 1439 C CA . SER A 1 230 ? -10.306 -9.321 -20.256 1.00 74.01 230 SER A CA 1
ATOM 1440 C C . SER A 1 230 ? -9.107 -8.386 -20.356 1.00 75.43 230 SER A C 1
ATOM 1441 O O . SER A 1 230 ? -8.058 -8.756 -20.895 1.00 78.69 230 SER A O 1
ATOM 1444 N N . ASP A 1 231 ? -9.262 -7.170 -19.832 1.00 74.81 231 ASP A N 1
ATOM 1445 C CA . ASP A 1 231 ? -8.223 -6.143 -19.888 1.00 75.94 231 ASP A CA 1
ATOM 1446 C C . ASP A 1 231 ? -7.216 -6.340 -18.751 1.00 73.06 231 ASP A C 1
ATOM 1447 O O . ASP A 1 231 ? -6.961 -5.455 -17.934 1.00 69.76 231 ASP A O 1
ATOM 1452 N N . ASP A 1 232 ? -6.637 -7.537 -18.710 1.00 67.48 232 ASP A N 1
ATOM 1453 C CA . ASP A 1 232 ? -5.626 -7.855 -17.712 1.00 64.81 232 ASP A CA 1
ATOM 1454 C C . ASP A 1 232 ? -4.276 -7.322 -18.174 1.00 66.49 232 ASP A C 1
ATOM 1455 O O . ASP A 1 232 ? -3.733 -7.796 -19.181 1.00 69.34 232 ASP A O 1
ATOM 1460 N N . PRO A 1 233 ? -3.703 -6.341 -17.474 1.00 65.59 233 PRO A N 1
ATOM 1461 C CA . PRO A 1 233 ? -2.408 -5.790 -17.888 1.00 66.63 233 PRO A CA 1
ATOM 1462 C C . PRO A 1 233 ? -1.211 -6.625 -17.464 1.00 65.45 233 PRO A C 1
ATOM 1463 O O . PRO A 1 233 ? -0.083 -6.285 -17.838 1.00 66.86 233 PRO A O 1
ATOM 1467 N N . VAL A 1 234 ? -1.416 -7.696 -16.704 1.00 61.99 234 VAL A N 1
ATOM 1468 C CA . VAL A 1 234 ? -0.308 -8.516 -16.221 1.00 61.48 234 VAL A CA 1
ATOM 1469 C C . VAL A 1 234 ? 0.215 -9.418 -17.338 1.00 64.33 234 VAL A C 1
ATOM 1470 O O . VAL A 1 234 ? 1.438 -9.503 -17.512 1.00 66.02 234 VAL A O 1
ATOM 1474 N N . PRO A 1 235 ? -0.629 -10.106 -18.119 1.00 59.85 235 PRO A N 1
ATOM 1475 C CA . PRO A 1 235 ? -0.093 -10.806 -19.298 1.00 63.11 235 PRO A CA 1
ATOM 1476 C C . PRO A 1 235 ? 0.495 -9.870 -20.337 1.00 66.68 235 PRO A C 1
ATOM 1477 O O . PRO A 1 235 ? 1.302 -10.318 -21.160 1.00 69.50 235 PRO A O 1
ATOM 1481 N N . LYS A 1 236 ? 0.123 -8.587 -20.328 1.00 66.55 236 LYS A N 1
ATOM 1482 C CA . LYS A 1 236 ? 0.705 -7.623 -21.253 1.00 69.98 236 LYS A CA 1
ATOM 1483 C C . LYS A 1 236 ? 2.088 -7.153 -20.823 1.00 70.58 236 LYS A C 1
ATOM 1484 O O . LYS A 1 236 ? 2.853 -6.671 -21.665 1.00 73.86 236 LYS A O 1
ATOM 1490 N N . LEU A 1 237 ? 2.424 -7.274 -19.538 1.00 70.86 237 LEU A N 1
ATOM 1491 C CA . LEU A 1 237 ? 3.705 -6.800 -19.046 1.00 71.32 237 LEU A CA 1
ATOM 1492 C C . LEU A 1 237 ? 4.579 -7.965 -18.594 1.00 70.64 237 LEU A C 1
ATOM 1493 O O . LEU A 1 237 ? 4.063 -8.952 -18.060 1.00 68.27 237 LEU A O 1
ATOM 1498 N N . PRO A 1 238 ? 5.906 -7.898 -18.800 1.00 75.37 238 PRO A N 1
ATOM 1499 C CA . PRO A 1 238 ? 6.657 -6.839 -19.488 1.00 77.89 238 PRO A CA 1
ATOM 1500 C C . PRO A 1 238 ? 6.325 -6.739 -20.977 1.00 81.25 238 PRO A C 1
ATOM 1501 O O . PRO A 1 238 ? 5.950 -7.744 -21.582 1.00 82.62 238 PRO A O 1
ATOM 1505 N N . PRO A 1 239 ? 6.458 -5.541 -21.545 1.00 78.47 239 PRO A N 1
ATOM 1506 C CA . PRO A 1 239 ? 6.025 -5.324 -22.931 1.00 81.68 239 PRO A CA 1
ATOM 1507 C C . PRO A 1 239 ? 6.764 -6.222 -23.914 1.00 84.72 239 PRO A C 1
ATOM 1508 O O . PRO A 1 239 ? 7.947 -6.525 -23.745 1.00 85.66 239 PRO A O 1
ATOM 1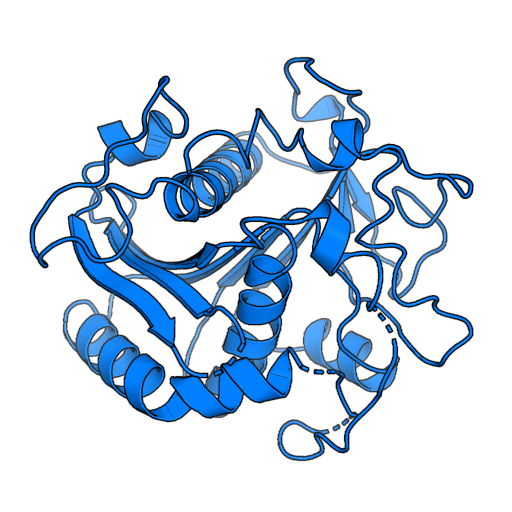512 N N . ARG A 1 240 ? 6.042 -6.645 -24.956 1.00 86.38 240 ARG A N 1
ATOM 1513 C CA . ARG A 1 240 ? 6.632 -7.488 -25.988 1.00 89.55 240 ARG A CA 1
ATOM 1514 C C . ARG A 1 240 ? 7.691 -6.750 -26.793 1.00 93.49 240 ARG A C 1
ATOM 1515 O O . ARG A 1 240 ? 8.557 -7.394 -27.395 1.00 96.06 240 ARG A O 1
ATOM 1523 N N . SER A 1 241 ? 7.637 -5.415 -26.816 1.00 94.16 241 SER A N 1
ATOM 1524 C CA . SER A 1 241 ? 8.654 -4.640 -27.515 1.00 97.91 241 SER A CA 1
ATOM 1525 C C . SER A 1 241 ? 10.037 -4.905 -26.939 1.00 98.07 241 SER A C 1
ATOM 1526 O O . SER A 1 241 ? 11.030 -4.947 -27.675 1.00 101.52 241 SER A O 1
ATOM 1529 N N . PHE A 1 242 ? 10.118 -5.102 -25.625 1.00 94.47 242 PHE A N 1
ATOM 1530 C CA . PHE A 1 242 ? 11.386 -5.282 -24.932 1.00 94.32 242 PHE A CA 1
ATOM 1531 C C . PHE A 1 242 ? 11.941 -6.696 -25.058 1.00 94.81 242 PHE A C 1
ATOM 1532 O O . PHE A 1 242 ? 12.894 -7.035 -24.347 1.00 94.21 242 PHE A O 1
ATOM 1540 N N . GLY A 1 243 ? 11.377 -7.520 -25.941 1.00 96.04 243 GLY A N 1
ATOM 1541 C CA . GLY A 1 243 ? 11.868 -8.859 -26.182 1.00 97.00 243 GLY A CA 1
ATOM 1542 C C . GLY A 1 243 ? 11.044 -9.966 -25.561 1.00 93.75 243 GLY A C 1
ATOM 1543 O O . GLY A 1 243 ? 11.291 -11.141 -25.862 1.00 94.74 243 GLY A O 1
ATOM 1544 N N . TYR A 1 244 ? 10.077 -9.631 -24.712 1.00 100.34 244 TYR A N 1
ATOM 1545 C CA . TYR A 1 244 ? 9.270 -10.637 -24.039 1.00 97.19 244 TYR A CA 1
ATOM 1546 C C . TYR A 1 244 ? 8.216 -11.212 -24.978 1.00 98.07 244 TYR A C 1
ATOM 1547 O O . TYR A 1 244 ? 7.777 -10.562 -25.931 1.00 100.67 244 TYR A O 1
ATOM 1556 N N . SER A 1 245 ? 7.813 -12.450 -24.697 1.00 93.65 245 SER A N 1
ATOM 1557 C CA . SER A 1 245 ? 6.799 -13.129 -25.490 1.00 94.38 245 SER A CA 1
ATOM 1558 C C . SER A 1 245 ? 6.170 -14.225 -24.643 1.00 91.18 245 SER A C 1
ATOM 1559 O O . SER A 1 245 ? 6.835 -14.836 -23.802 1.00 89.81 245 SER A O 1
ATOM 1562 N N . GLN A 1 246 ? 4.881 -14.469 -24.878 1.00 86.20 246 GLN A N 1
ATOM 1563 C CA . GLN A 1 246 ? 4.134 -15.434 -24.092 1.00 84.69 246 GLN A CA 1
ATOM 1564 C C . GLN A 1 246 ? 3.697 -16.610 -24.958 1.00 87.63 246 GLN A C 1
ATOM 1565 O O . GLN A 1 246 ? 3.302 -16.410 -26.112 1.00 91.00 246 GLN A O 1
ATOM 1571 N N . PRO A 1 247 ? 3.755 -17.836 -24.444 1.00 84.66 247 PRO A N 1
ATOM 1572 C CA . PRO A 1 247 ? 3.423 -19.011 -25.258 1.00 86.92 247 PRO A CA 1
ATOM 1573 C C . PRO A 1 247 ? 1.916 -19.174 -25.455 1.00 89.03 247 PRO A C 1
ATOM 1574 O O . PRO A 1 247 ? 1.106 -18.355 -25.022 1.00 88.73 247 PRO A O 1
ATOM 1578 N N . SER A 1 248 ? 1.554 -20.263 -26.122 1.00 83.18 248 SER A N 1
ATOM 1579 C CA . SER A 1 248 ? 0.180 -20.606 -26.450 1.00 82.59 248 SER A CA 1
ATOM 1580 C C . SER A 1 248 ? -0.028 -22.079 -26.127 1.00 82.07 248 SER A C 1
ATOM 1581 O O . SER A 1 248 ? 0.946 -22.820 -25.965 1.00 83.13 248 SER A O 1
ATOM 1584 N N . PRO A 1 249 ? -1.291 -22.537 -26.026 1.00 81.22 249 PRO A N 1
ATOM 1585 C CA . PRO A 1 249 ? -2.589 -21.873 -26.219 1.00 81.34 249 PRO A CA 1
ATOM 1586 C C . PRO A 1 249 ? -2.955 -20.872 -25.126 1.00 78.46 249 PRO A C 1
ATOM 1587 O O . PRO A 1 249 ? -2.500 -20.990 -23.988 1.00 75.77 249 PRO A O 1
ATOM 1591 N N . GLU A 1 250 ? -3.783 -19.894 -25.487 1.00 81.69 250 GLU A N 1
ATOM 1592 C CA . GLU A 1 250 ? -4.241 -18.854 -24.572 1.00 79.39 250 GLU A CA 1
ATOM 1593 C C . GLU A 1 250 ? -5.734 -19.051 -24.336 1.00 80.37 250 GLU A C 1
ATOM 1594 O O . GLU A 1 250 ? -6.537 -18.908 -25.263 1.00 83.29 250 GLU A O 1
ATOM 1600 N N . TYR A 1 251 ? -6.101 -19.392 -23.104 1.00 67.21 251 TYR A N 1
ATOM 1601 C CA . TYR A 1 251 ? -7.503 -19.567 -22.729 1.00 68.14 251 TYR A CA 1
ATOM 1602 C C . TYR A 1 251 ? -8.003 -18.236 -22.184 1.00 67.01 251 TYR A C 1
ATOM 1603 O O . TYR A 1 251 ? -7.780 -17.906 -21.017 1.00 64.35 251 TYR A O 1
ATOM 1612 N N . TRP A 1 252 ? -8.680 -17.463 -23.028 1.00 73.11 252 TRP A N 1
ATOM 1613 C CA . TRP A 1 252 ? -9.090 -16.107 -22.687 1.00 72.53 252 TRP A CA 1
ATOM 1614 C C . TRP A 1 252 ? -10.595 -16.080 -22.461 1.00 74.40 252 TRP A C 1
ATOM 1615 O O . TRP A 1 252 ? -11.365 -16.457 -23.350 1.00 77.65 252 TRP A O 1
ATOM 1626 N N . ILE A 1 253 ? -11.008 -15.646 -21.276 1.00 76.56 253 ILE A N 1
ATOM 1627 C CA . ILE A 1 253 ? -12.424 -15.528 -20.954 1.00 78.33 253 ILE A CA 1
ATOM 1628 C C . ILE A 1 253 ? -12.889 -14.122 -21.303 1.00 79.58 253 ILE A C 1
ATOM 1629 O O . ILE A 1 253 ? -12.167 -13.138 -21.096 1.00 77.77 253 ILE A O 1
ATOM 1634 N N . THR A 1 254 ? -14.093 -14.027 -21.864 1.00 77.79 254 THR A N 1
ATOM 1635 C CA . THR A 1 254 ? -14.649 -12.749 -22.283 1.00 79.62 254 THR A CA 1
ATOM 1636 C C . THR A 1 254 ? -15.483 -12.081 -21.200 1.00 79.51 254 THR A C 1
ATOM 1637 O O . THR A 1 254 ? -15.906 -10.934 -21.386 1.00 80.86 254 THR A O 1
ATOM 1641 N N . SER A 1 255 ? -15.727 -12.761 -20.083 1.00 80.59 255 SER A N 1
ATOM 1642 C CA . SER A 1 255 ? -16.514 -12.183 -19.005 1.00 80.83 255 SER A CA 1
ATOM 1643 C C . SER A 1 255 ? -15.774 -11.012 -18.367 1.00 78.30 255 SER A C 1
ATOM 1644 O O . SER A 1 255 ? -14.542 -10.963 -18.341 1.00 75.53 255 SER A O 1
ATOM 1647 N N . GLY A 1 256 ? -16.546 -10.059 -17.852 1.00 80.94 256 GLY A N 1
ATOM 1648 C CA . GLY A 1 256 ? -15.995 -8.871 -17.229 1.00 79.25 256 GLY A CA 1
ATOM 1649 C C . GLY A 1 256 ? -15.509 -9.120 -15.818 1.00 76.57 256 GLY A C 1
ATOM 1650 O O . GLY A 1 256 ? -15.084 -10.225 -15.462 1.00 74.92 256 GLY A O 1
ATOM 1651 N N . ASN A 1 257 ? -15.579 -8.077 -14.998 1.00 82.75 257 ASN A N 1
ATOM 1652 C CA . ASN A 1 257 ? -15.109 -8.124 -13.622 1.00 80.74 257 ASN A CA 1
ATOM 1653 C C . ASN A 1 257 ? -16.280 -8.348 -12.673 1.00 82.65 257 ASN A C 1
ATOM 1654 O O . ASN A 1 257 ? -17.351 -7.757 -12.843 1.00 85.60 257 ASN A O 1
ATOM 1659 N N . ASN A 1 258 ? -16.066 -9.210 -11.677 1.00 82.62 258 ASN A N 1
ATOM 1660 C CA . ASN A 1 258 ? -17.069 -9.508 -10.651 1.00 84.50 258 ASN A CA 1
ATOM 1661 C C . ASN A 1 258 ? -18.364 -10.037 -11.267 1.00 87.78 258 ASN A C 1
ATOM 1662 O O . ASN A 1 258 ? -19.464 -9.628 -10.892 1.00 90.77 258 ASN A O 1
ATOM 1667 N N . VAL A 1 259 ? -18.233 -10.960 -12.217 1.00 85.30 259 VAL A N 1
ATOM 1668 C CA . VAL A 1 259 ? -19.379 -11.561 -12.892 1.00 88.71 259 VAL A CA 1
ATOM 1669 C C . VAL A 1 259 ? -19.126 -13.054 -13.051 1.00 87.93 259 VAL A C 1
ATOM 1670 O O . VAL A 1 259 ? -18.020 -13.475 -13.406 1.00 85.13 259 VAL A O 1
ATOM 1674 N N . THR A 1 260 ? -20.153 -13.855 -12.773 1.00 99.23 260 THR A N 1
ATOM 1675 C CA . THR A 1 260 ? -20.041 -15.298 -12.932 1.00 99.37 260 THR A CA 1
ATOM 1676 C C . THR A 1 260 ? -19.785 -15.652 -14.393 1.00 100.29 260 THR A C 1
ATOM 1677 O O . THR A 1 260 ? -20.393 -15.083 -15.304 1.00 103.30 260 THR A O 1
ATOM 1681 N N . VAL A 1 261 ? -18.876 -16.597 -14.612 1.00 98.66 261 VAL A N 1
ATOM 1682 C CA . VAL A 1 261 ? -18.406 -16.941 -15.947 1.00 99.55 261 VAL A CA 1
ATOM 1683 C C . VAL A 1 261 ? -19.024 -18.268 -16.372 1.00 103.14 261 VAL A C 1
ATOM 1684 O O . VAL A 1 261 ? -19.377 -19.112 -15.540 1.00 103.49 261 VAL A O 1
ATOM 1688 N N . GLN A 1 262 ? -19.164 -18.439 -17.679 1.00 95.79 262 GLN A N 1
ATOM 1689 C CA . GLN A 1 262 ? -19.659 -19.658 -18.297 1.00 99.98 262 GLN A CA 1
ATOM 1690 C C . GLN A 1 262 ? -18.655 -20.132 -19.334 1.00 98.74 262 GLN A C 1
ATOM 1691 O O . GLN A 1 262 ? -17.851 -19.339 -19.838 1.00 95.82 262 GLN A O 1
ATOM 1697 N N . PRO A 1 263 ? -18.664 -21.427 -19.667 1.00 95.22 263 PRO A N 1
ATOM 1698 C CA . PRO A 1 263 ? -17.744 -21.920 -20.706 1.00 94.75 263 PRO A CA 1
ATOM 1699 C C . PRO A 1 263 ? -17.933 -21.252 -22.057 1.00 97.29 263 PRO A C 1
ATOM 1700 O O . PRO A 1 263 ? -16.985 -21.223 -22.852 1.00 96.38 263 PRO A O 1
ATOM 1704 N N . SER A 1 264 ? -19.119 -20.710 -22.343 1.00 95.80 264 SER A N 1
ATOM 1705 C CA . SER A 1 264 ? -19.337 -20.021 -23.609 1.00 98.58 264 SER A CA 1
ATOM 1706 C C . SER A 1 264 ? -18.492 -18.761 -23.736 1.00 95.54 264 SER A C 1
ATOM 1707 O O . SER A 1 264 ? -18.263 -18.293 -24.856 1.00 97.13 264 SER A O 1
ATOM 1710 N N . ASP A 1 265 ? -18.026 -18.206 -22.620 1.00 95.29 265 ASP A N 1
ATOM 1711 C CA . ASP A 1 265 ? -17.223 -16.992 -22.622 1.00 92.53 265 ASP A CA 1
ATOM 1712 C C . ASP A 1 265 ? -15.731 -17.264 -22.771 1.00 89.25 265 ASP A C 1
ATOM 1713 O O . ASP A 1 265 ? -14.947 -16.312 -22.825 1.00 87.13 265 ASP A O 1
ATOM 1718 N N . ILE A 1 266 ? -15.322 -18.527 -22.845 1.00 89.85 266 ILE A N 1
ATOM 1719 C CA . ILE A 1 266 ? -13.914 -18.897 -22.926 1.00 87.07 266 ILE A CA 1
ATOM 1720 C C . ILE A 1 266 ? -13.576 -19.233 -24.372 1.00 89.74 266 ILE A C 1
ATOM 1721 O O . ILE A 1 266 ? -14.237 -20.076 -24.992 1.00 93.20 266 ILE A O 1
ATOM 1726 N N . GLU A 1 267 ? -12.550 -18.576 -24.909 1.00 85.57 267 GLU A N 1
ATOM 1727 C CA . GLU A 1 267 ? -12.061 -18.823 -26.256 1.00 88.07 267 GLU A CA 1
ATOM 1728 C C . GLU A 1 267 ? -10.607 -19.265 -26.197 1.00 85.60 267 GLU A C 1
ATOM 1729 O O . GLU A 1 267 ? -9.815 -18.734 -25.409 1.00 82.04 267 GLU A O 1
ATOM 1735 N N . VAL A 1 268 ? -10.263 -20.241 -27.029 1.00 90.45 268 VAL A N 1
ATOM 1736 C CA . VAL A 1 268 ? -8.894 -20.729 -27.139 1.00 88.91 268 VAL A CA 1
ATOM 1737 C C . VAL A 1 268 ? -8.202 -20.004 -28.286 1.00 90.51 268 VAL A C 1
ATOM 1738 O O . VAL A 1 268 ? -8.770 -19.834 -29.371 1.00 94.32 268 VAL A O 1
ATOM 1742 N N . ILE A 1 269 ? -6.972 -19.558 -28.039 1.00 91.60 269 ILE A N 1
ATOM 1743 C CA . ILE A 1 269 ? -6.163 -18.856 -29.029 1.00 93.06 269 ILE A CA 1
ATOM 1744 C C . ILE A 1 269 ? -4.922 -19.692 -29.303 1.00 93.19 269 ILE A C 1
ATOM 1745 O O . ILE A 1 269 ? -4.190 -20.050 -28.372 1.00 90.12 269 ILE A O 1
ATOM 1750 N N . GLU A 1 270 ? -4.683 -19.989 -30.579 1.00 97.54 270 GLU A N 1
ATOM 1751 C CA . GLU A 1 270 ? -3.663 -20.948 -30.983 1.00 98.73 270 GLU A CA 1
ATOM 1752 C C . GLU A 1 270 ? -2.332 -20.310 -31.353 1.00 98.59 270 GLU A C 1
ATOM 1753 O O . GLU A 1 270 ? -1.281 -20.907 -31.094 1.00 97.71 270 GLU A O 1
ATOM 1759 N N . GLY A 1 271 ? -2.343 -19.119 -31.944 1.00 100.85 271 GLY A N 1
ATOM 1760 C CA . GLY A 1 271 ? -1.102 -18.511 -32.397 1.00 101.45 271 GLY A CA 1
ATOM 1761 C C . GLY A 1 271 ? -0.217 -18.115 -31.227 1.00 97.18 271 GLY A C 1
ATOM 1762 O O . GLY A 1 271 ? -0.660 -17.431 -30.297 1.00 94.16 271 GLY A O 1
ATOM 1763 N N . VAL A 1 272 ? 1.044 -18.555 -31.264 1.00 96.60 272 VAL A N 1
ATOM 1764 C CA . VAL A 1 272 ? 2.008 -18.118 -30.261 1.00 93.28 272 VAL A CA 1
ATOM 1765 C C . VAL A 1 272 ? 2.226 -16.622 -30.401 1.00 93.12 272 VAL A C 1
ATOM 1766 O O . VAL A 1 272 ? 2.480 -16.116 -31.502 1.00 96.43 272 VAL A O 1
ATOM 1770 N N . ASP A 1 273 ? 2.130 -15.906 -29.280 1.00 93.68 273 ASP A N 1
ATOM 1771 C CA . ASP A 1 273 ? 2.291 -14.455 -29.255 1.00 93.36 273 ASP A CA 1
ATOM 1772 C C . ASP A 1 273 ? 1.297 -13.803 -30.220 1.00 95.84 273 ASP A C 1
ATOM 1773 O O . ASP A 1 273 ? 1.657 -13.092 -31.163 1.00 98.54 273 ASP A O 1
ATOM 1778 N N . SER A 1 274 ? 0.021 -14.091 -29.971 1.00 85.91 274 SER A N 1
ATOM 1779 C CA . SER A 1 274 ? -1.075 -13.619 -30.802 1.00 88.53 274 SER A CA 1
ATOM 1780 C C . SER A 1 274 ? -1.631 -12.312 -30.257 1.00 86.96 274 SER A C 1
ATOM 1781 O O . SER A 1 274 ? -1.786 -12.144 -29.044 1.00 83.56 274 SER A O 1
ATOM 1784 N N . THR A 1 275 ? -1.938 -11.390 -31.166 1.00 84.96 275 THR A N 1
ATOM 1785 C CA . THR A 1 275 ? -2.581 -10.126 -30.815 1.00 84.27 275 THR A CA 1
ATOM 1786 C C . THR A 1 275 ? -4.092 -10.261 -30.660 1.00 84.62 275 THR A C 1
ATOM 1787 O O . THR A 1 275 ? -4.839 -9.342 -30.998 1.00 86.25 275 THR A O 1
ATOM 1791 N N . ALA A 1 276 ? -4.568 -11.402 -30.169 1.00 83.66 276 ALA A N 1
ATOM 1792 C CA . ALA A 1 276 ? -5.985 -11.636 -29.949 1.00 84.20 276 ALA A CA 1
ATOM 1793 C C . ALA A 1 276 ? -6.229 -11.972 -28.483 1.00 80.38 276 ALA A C 1
ATOM 1794 O O . ALA A 1 276 ? -5.319 -12.381 -27.756 1.00 77.64 276 ALA A O 1
ATOM 1796 N N . GLY A 1 277 ? -7.475 -11.792 -28.054 1.00 81.45 277 GLY A N 1
ATOM 1797 C CA . GLY A 1 277 ? -7.831 -12.044 -26.673 1.00 78.37 277 GLY A CA 1
ATOM 1798 C C . GLY A 1 277 ? -7.324 -10.975 -25.727 1.00 75.60 277 GLY A C 1
ATOM 1799 O O . GLY A 1 277 ? -7.619 -9.790 -25.909 1.00 76.53 277 GLY A O 1
ATOM 1800 N N . ASN A 1 278 ? -6.559 -11.381 -24.711 1.00 76.98 278 ASN A N 1
ATOM 1801 C CA . ASN A 1 278 ? -6.042 -10.417 -23.744 1.00 74.59 278 ASN A CA 1
ATOM 1802 C C . ASN A 1 278 ? -5.027 -9.482 -24.386 1.00 75.29 278 ASN A C 1
ATOM 1803 O O . ASN A 1 278 ? -5.135 -8.256 -24.268 1.00 75.56 278 ASN A O 1
ATOM 1808 N N . ASP A 1 279 ? -4.027 -10.045 -25.068 1.00 76.98 279 ASP A N 1
ATOM 1809 C CA . ASP A 1 279 ? -3.019 -9.216 -25.716 1.00 78.09 279 ASP A CA 1
ATOM 1810 C C . ASP A 1 279 ? -3.620 -8.325 -26.793 1.00 81.22 279 ASP A C 1
ATOM 1811 O O . ASP A 1 279 ? -3.023 -7.300 -27.141 1.00 82.16 279 ASP A O 1
ATOM 1816 N N . GLY A 1 280 ? -4.794 -8.685 -27.319 1.00 75.08 280 GLY A N 1
ATOM 1817 C CA . GLY A 1 280 ? -5.483 -7.829 -28.266 1.00 78.27 280 GLY A CA 1
ATOM 1818 C C . GLY A 1 280 ? -6.248 -6.686 -27.637 1.00 77.80 280 GLY A C 1
ATOM 1819 O O . GLY A 1 280 ? -6.551 -5.706 -28.325 1.00 80.25 280 GLY A O 1
ATOM 1820 N N . THR A 1 281 ? -6.571 -6.790 -26.349 1.00 79.20 281 THR A N 1
ATOM 1821 C CA . THR A 1 281 ? -7.251 -5.701 -25.668 1.00 78.91 281 THR A CA 1
ATOM 1822 C C . THR A 1 281 ? -6.339 -4.475 -25.609 1.00 78.66 281 THR A C 1
ATOM 1823 O O . THR A 1 281 ? -5.115 -4.608 -25.516 1.00 77.39 281 THR A O 1
ATOM 1827 N N . PRO A 1 282 ? -6.907 -3.272 -25.659 1.00 76.35 282 PRO A N 1
ATOM 1828 C CA . PRO A 1 282 ? -6.074 -2.064 -25.663 1.00 76.62 282 PRO A CA 1
ATOM 1829 C C . PRO A 1 282 ? -5.312 -1.907 -24.356 1.00 73.55 282 PRO A C 1
ATOM 1830 O O . PRO A 1 282 ? -5.539 -2.612 -23.371 1.00 71.22 282 PRO A O 1
ATOM 1834 N N . ALA A 1 283 ? -4.383 -0.954 -24.366 1.00 79.97 283 ALA A N 1
ATOM 1835 C CA . ALA A 1 283 ? -3.598 -0.663 -23.178 1.00 77.70 283 ALA A CA 1
ATOM 1836 C C . ALA A 1 283 ? -4.501 -0.160 -22.055 1.00 76.85 283 ALA A C 1
ATOM 1837 O O . ALA A 1 283 ? -5.646 0.244 -22.272 1.00 78.42 283 ALA A O 1
ATOM 1839 N N . GLY A 1 284 ? -3.973 -0.196 -20.846 1.00 80.00 284 GLY A N 1
ATOM 1840 C CA . GLY A 1 284 ? -4.724 0.224 -19.680 1.00 79.35 284 GLY A CA 1
ATOM 1841 C C . GLY A 1 284 ? -4.251 -0.522 -18.450 1.00 76.69 284 GLY A C 1
ATOM 1842 O O . GLY A 1 284 ? -3.300 -1.299 -18.489 1.00 75.36 284 GLY A O 1
ATOM 1843 N N . LEU A 1 285 ? -4.951 -0.266 -17.345 1.00 76.12 285 LEU A N 1
ATOM 1844 C CA . LEU A 1 285 ? -4.622 -0.856 -16.055 1.00 73.97 285 LEU A CA 1
ATOM 1845 C C . LEU A 1 285 ? -5.899 -1.298 -15.339 1.00 73.82 285 LEU A C 1
ATOM 1846 O O . LEU A 1 285 ? -6.238 -0.828 -14.257 1.00 73.83 285 LEU A O 1
ATOM 1851 N N . ASP A 1 286 ? -6.628 -2.230 -15.953 1.00 68.65 286 ASP A N 1
ATOM 1852 C CA . ASP A 1 286 ? -7.815 -2.807 -15.324 1.00 68.72 286 ASP A CA 1
ATOM 1853 C C . ASP A 1 286 ? -7.345 -3.867 -14.331 1.00 66.46 286 ASP A C 1
ATOM 1854 O O . ASP A 1 286 ? -7.325 -5.069 -14.607 1.00 65.54 286 ASP A O 1
ATOM 1859 N N . ILE A 1 287 ? -6.942 -3.395 -13.148 1.00 69.12 287 ILE A N 1
ATOM 1860 C CA . ILE A 1 287 ? -6.484 -4.304 -12.102 1.00 67.30 287 ILE A CA 1
ATOM 1861 C C . ILE A 1 287 ? -7.636 -5.157 -11.586 1.00 67.48 287 ILE A C 1
ATOM 1862 O O . ILE A 1 287 ? -7.442 -6.325 -11.227 1.00 66.14 287 ILE A O 1
ATOM 1867 N N . ASP A 1 288 ? -8.852 -4.602 -11.553 1.00 72.74 288 ASP A N 1
ATOM 1868 C CA . ASP A 1 288 ? -10.011 -5.393 -11.153 1.00 73.51 288 ASP A CA 1
ATOM 1869 C C . ASP A 1 288 ? -10.255 -6.551 -12.113 1.00 73.37 288 ASP A C 1
ATOM 1870 O O . ASP A 1 288 ? -10.830 -7.572 -11.720 1.00 73.47 288 ASP A O 1
ATOM 1875 N N . ALA A 1 289 ? -9.829 -6.413 -13.373 1.00 69.87 289 ALA A N 1
ATOM 1876 C CA . ALA A 1 289 ? -9.884 -7.542 -14.296 1.00 69.82 289 ALA A CA 1
ATOM 1877 C C . ALA A 1 289 ? -8.833 -8.587 -13.955 1.00 67.55 289 ALA A C 1
ATOM 1878 O O . ALA A 1 289 ? -9.029 -9.776 -14.229 1.00 67.50 289 ALA A O 1
ATOM 1880 N N . HIS A 1 290 ? -7.712 -8.163 -13.368 1.00 64.33 290 HIS A N 1
ATOM 18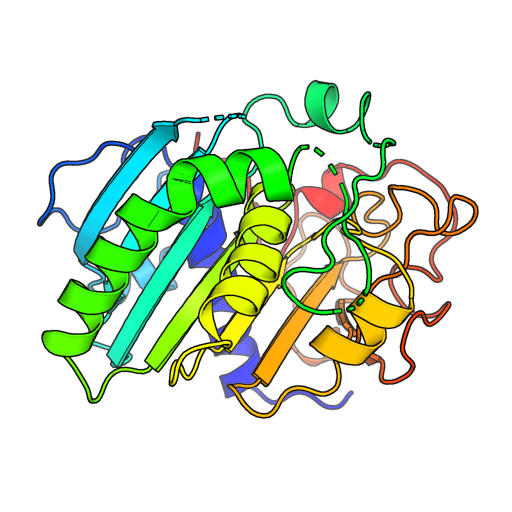81 C CA . HIS A 1 290 ? -6.710 -9.098 -12.876 1.00 62.40 290 HIS A CA 1
ATOM 1882 C C . HIS A 1 290 ? -7.103 -9.700 -11.535 1.00 61.83 290 HIS A C 1
ATOM 1883 O O . HIS A 1 290 ? -6.653 -10.803 -11.206 1.00 60.67 290 HIS A O 1
ATOM 1890 N N . ARG A 1 291 ? -7.939 -8.999 -10.763 1.00 71.37 291 ARG A N 1
ATOM 1891 C CA . ARG A 1 291 ? -8.447 -9.551 -9.513 1.00 71.36 291 ARG A CA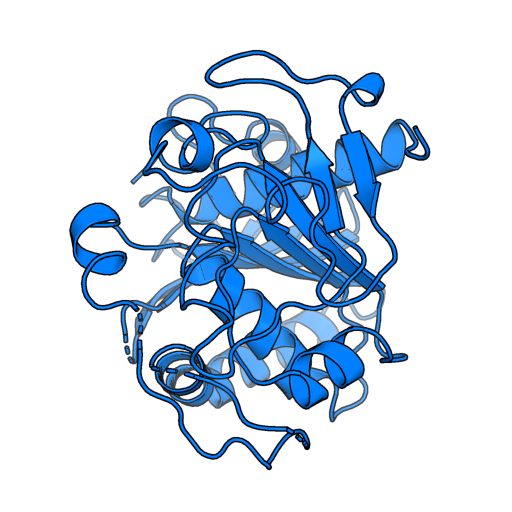 1
ATOM 1892 C C . ARG A 1 291 ? -9.433 -10.685 -9.758 1.00 72.22 291 ARG A C 1
ATOM 1893 O O . ARG A 1 291 ? -9.594 -11.560 -8.900 1.00 71.97 291 ARG A O 1
ATOM 1901 N N . TRP A 1 292 ? -10.099 -10.689 -10.912 1.00 69.33 292 TRP A N 1
ATOM 1902 C CA . TRP A 1 292 ? -11.196 -11.610 -11.191 1.00 70.92 292 TRP A CA 1
ATOM 1903 C C . TRP A 1 292 ? -10.720 -12.704 -12.141 1.00 70.33 292 TRP A C 1
ATOM 1904 O O . TRP A 1 292 ? -10.425 -12.438 -13.311 1.00 70.65 292 TRP A O 1
ATOM 1915 N N . TYR A 1 293 ? -10.656 -13.933 -11.633 1.00 66.59 293 TYR A N 1
ATOM 1916 C CA . TYR A 1 293 ? -10.419 -15.126 -12.447 1.00 66.61 293 TYR A CA 1
ATOM 1917 C C . TYR A 1 293 ? -11.319 -16.215 -11.874 1.00 67.82 293 TYR A C 1
ATOM 1918 O O . TYR A 1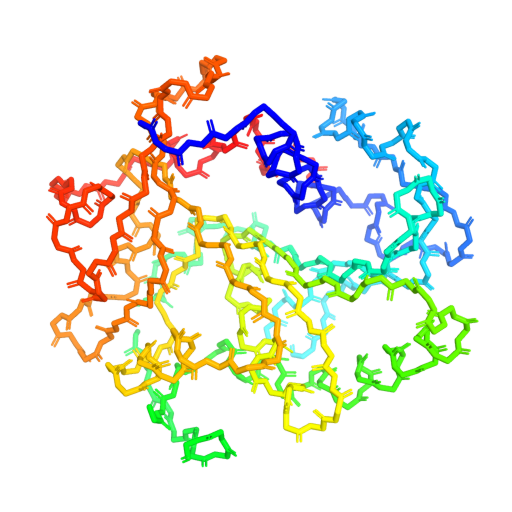 293 ? -10.959 -16.858 -10.885 1.00 66.71 293 TYR A O 1
ATOM 1927 N N . PHE A 1 294 ? -12.489 -16.405 -12.486 1.00 72.75 294 PHE A N 1
ATOM 1928 C CA . PHE A 1 294 ? -13.522 -17.312 -11.986 1.00 74.74 294 PHE A CA 1
ATOM 1929 C C . PHE A 1 294 ? -13.912 -16.992 -10.546 1.00 74.61 294 PHE A C 1
ATOM 1930 O O . PHE A 1 294 ? -14.370 -17.873 -9.811 1.00 75.48 294 PHE A O 1
ATOM 1938 N N . GLY A 1 295 ? -13.737 -15.740 -10.128 1.00 75.45 295 GLY A N 1
ATOM 1939 C CA . GLY A 1 295 ? -13.917 -15.357 -8.749 1.00 75.45 295 GLY A CA 1
ATOM 1940 C C . GLY A 1 295 ? -12.704 -14.616 -8.223 1.00 72.95 295 GLY A C 1
ATOM 1941 O O . GLY A 1 295 ? -11.634 -14.615 -8.841 1.00 71.03 295 GLY A O 1
ATOM 1942 N N . PRO A 1 296 ? -12.847 -13.969 -7.063 1.00 79.93 296 PRO A N 1
ATOM 1943 C CA . PRO A 1 296 ? -11.732 -13.183 -6.515 1.00 78.00 296 PRO A CA 1
ATOM 1944 C C . PRO A 1 296 ? -10.563 -14.056 -6.091 1.00 75.85 296 PRO A C 1
ATOM 1945 O O . PRO A 1 296 ? -10.506 -14.536 -4.954 1.00 75.89 296 PRO A O 1
ATOM 1949 N N . ILE A 1 297 ? -9.613 -14.254 -7.008 1.00 71.34 297 ILE A N 1
ATOM 1950 C CA . ILE A 1 297 ? -8.506 -15.168 -6.765 1.00 69.60 297 ILE A CA 1
ATOM 1951 C C . ILE A 1 297 ? -7.519 -14.613 -5.745 1.00 68.57 297 ILE A C 1
ATOM 1952 O O . ILE A 1 297 ? -6.789 -15.384 -5.110 1.00 67.70 297 ILE A O 1
ATOM 1957 N N . SER A 1 298 ? -7.487 -13.296 -5.552 1.00 74.40 298 SER A N 1
ATOM 1958 C CA . SER A 1 298 ? -6.562 -12.644 -4.624 1.00 73.86 298 SER A CA 1
ATOM 1959 C C . SER A 1 298 ? -7.382 -11.850 -3.612 1.00 75.63 298 SER A C 1
ATOM 1960 O O . SER A 1 298 ? -7.525 -10.631 -3.724 1.00 76.48 298 SER A O 1
ATOM 1963 N N . ALA A 1 299 ? -7.923 -12.555 -2.611 1.00 81.51 299 ALA A N 1
ATOM 1964 C CA . ALA A 1 299 ? -8.692 -11.881 -1.570 1.00 83.69 299 ALA A CA 1
ATOM 1965 C C . ALA A 1 299 ? -8.705 -12.659 -0.257 1.00 84.44 299 ALA A C 1
ATOM 1966 O O . ALA A 1 299 ? -9.628 -12.472 0.545 1.00 86.66 299 ALA A O 1
ATOM 1968 N N . CYS A 1 300 ? -7.713 -13.514 -0.010 1.00 87.28 300 CYS A N 1
ATOM 1969 C CA . CYS A 1 300 ? -7.687 -14.354 1.175 1.00 88.16 300 CYS A CA 1
ATOM 1970 C C . CYS A 1 300 ? -6.499 -14.091 2.090 1.00 87.81 300 CYS A C 1
ATOM 1971 O O . CYS A 1 300 ? -6.504 -14.571 3.230 1.00 89.08 300 CYS A O 1
ATOM 1974 N N . SER A 1 301 ? -5.494 -13.348 1.633 1.00 88.85 301 SER A N 1
ATOM 1975 C CA . SER A 1 301 ? -4.289 -13.098 2.420 1.00 88.94 301 SER A CA 1
ATOM 1976 C C . SER A 1 301 ? -4.595 -12.384 3.734 1.00 91.47 301 SER A C 1
ATOM 1977 O O . SER A 1 301 ? -3.813 -12.447 4.683 1.00 92.30 301 SER A O 1
#

Nearest PDB structures (foldseek):
  6unv-assembly1_A  TM=1.004E+00  e=1.523E-60  Rasamsonia emersonii
  1gt6-assembly2_B  TM=9.625E-01  e=4.114E-36  Thermomyces lanuginosus
  5ap9-assembly1_A  TM=9.677E-01  e=8.114E-36  Thermomyces lanuginosus
  6o8v-assembly1_A  TM=9.448E-01  e=4.778E-34  Thermomyces lanuginosus
  5ap9-assembly2_B  TM=9.332E-01  e=1.943E-32  Thermomyces lanuginosus

InterPro domains:
  IPR002921 Fungal lipase-type domain [PF01764] (106-238)
  IPR005592 Mono-/di-acylglycerol lipase, N-terminal [PF03893] (16-82)
  IPR029058 Alpha/Beta hydrolase fold [G3DSA:3.40.50.1820] (29-299)
  IPR029058 Alpha/Beta hydrolase fold [SSF53474] (31-293)
  IPR051299 Alpha/beta hydrolase lipase/esterase [PTHR46640] (24-298)

B-factor: mean 79.53, std 14.18, range [42.72, 119.52]

Secondary structure (DSSP, 8-state):
----HHHHHHHHHHHHHHHHTT-TTTTTPPTTPBP--GGGS-HHHHTTTPEEEEEE-S------EEEEEETTTTEEEEEE---TTHHHHTTT-------TTT---B--HHHHHHHHHHHHHHHHHHHHHH-TTSEEEEEEETHHHHHHHHHHHTTTTSS--EEEEEES----B-HHHHHHHHS-SSS-EEEEEESS-STTT-S-GGGT-B--S-EEEE---SS----GGGEEEE-STT-SSTTTTSPS---HHHHHBSSSBSS---

Organism: Rasamsonia emersonii (strain ATCC 16479 / CBS 393.64 / IMI 116815) (NCBI:txid1408163)

CATH classification: 3.40.50.1820

Solvent-accessible surface area: 10549 Å² total; per-residue (Å²): 188,81,36,62,107,106,51,17,50,63,0,27,8,0,6,20,0,0,0,0,0,5,2,60,70,3,6,137,24,80,73,55,59,71,3,52,10,72,107,45,19,0,73,87,0,70,166,9,51,1,48,1,58,92,10,4,46,90,68,59,57,46,0,0,0,0,7,0,25,0,61,101,57,99,4,0,0,1,0,0,1,0,16,111,87,9,108,107,30,31,80,116,20,65,84,75,62,126,6,72,107,22,72,35,45,0,10,43,6,35,69,8,1,90,63,1,13,89,72,11,35,69,64,1,41,69,5,31,126,122,54,115,94,43,73,7,0,0,0,0,0,0,20,0,0,0,1,0,10,2,0,1,4,36,13,23,101,68,92,43,91,0,15,5,8,4,0,0,4,1,5,5,0,40,70,51,2,0,65,75,9,46,99,44,126,15,19,63,20,27,16,0,0,0,25,31,0,5,1,0,31,58,0,42,87,108,129,34,4,2,8,14,7,48,4,24,44,0,72,11,34,51,116,64,121,21,114,35,90,40,1,56,38,16,158,42,50,38,28,97,46,15,1,30,41,29,105,96,42,116,50,30,88,0,0,75,31,0,26,10,68,0,25,71,13,87